Protein AF-A0A5J4UVI5-F1 (afdb_monomer_lite)

Radius of gyration: 41.48 Å; chains: 1; bounding box: 95×40×120 Å

Sequence (220 aa):
MLNQVTSDESESLNRKLQQMMQELSSLCKQLDKQKKKLEDEKSDQDKLLKRMIVKEDERLNYEKEQERMKKEWDDKENECEQLSLELLQIKFILQKTLGYDPVEPNLIILYIRSGLNVVDPVMTKDVYRIKLQFEDHKSENFNSIFLFNKTRTVRYQKNGELGIGQSIQGIIGNQMYKCGQIVSADVDFEAVPLTINFYVDDPEQPIYIRNVPKSIRFYI

Foldseek 3Di:
DVVVVVVVVVVVVVVVVVVVVVVVVVVVVVVVVVVVVVVVVVVVVVVVVVVVVVVVVVVVVVVVVVVVVVVVVVVVVVVVVVVVVVVVVVVVVCCVPVVCPDPPPQEAEDEDADDKDWDFDWDQAAKHKYKYAAADDPDPPDFWKWKDDPQWIWTQGQQRFTDIRPDPDTDDFWHHADHGWIKMWIWHNPDVFTKIWIDINRDTTPDIDTNDDSTIIIID

pLDDT: mean 84.24, std 13.68, range [52.0, 98.62]

Structure (mmCIF, N/CA/C/O backbone):
data_AF-A0A5J4UVI5-F1
#
_entry.id   AF-A0A5J4UVI5-F1
#
loop_
_atom_site.group_PDB
_atom_site.id
_atom_site.type_symbol
_atom_site.label_atom_id
_atom_site.label_alt_id
_atom_site.label_comp_id
_atom_site.label_asym_id
_atom_site.label_entity_id
_atom_site.label_seq_id
_atom_site.pdbx_PDB_ins_code
_atom_site.Cartn_x
_atom_site.Cartn_y
_atom_site.Cartn_z
_atom_site.occupancy
_atom_site.B_iso_or_equiv
_atom_site.auth_seq_id
_atom_site.auth_comp_id
_atom_site.auth_asym_id
_atom_site.auth_atom_id
_atom_site.pdbx_PDB_model_num
ATOM 1 N N . MET A 1 1 ? 65.205 -6.050 -78.573 1.00 56.81 1 MET A N 1
ATOM 2 C CA . MET A 1 1 ? 64.722 -6.868 -77.440 1.00 56.81 1 MET A CA 1
ATOM 3 C C . MET A 1 1 ? 64.799 -6.124 -76.106 1.00 56.81 1 MET A C 1
ATOM 5 O O . MET A 1 1 ? 63.793 -6.116 -75.419 1.00 56.81 1 MET A O 1
ATOM 9 N N . LEU A 1 2 ? 65.892 -5.418 -75.768 1.00 56.25 2 LEU A N 1
ATOM 10 C CA . LEU A 1 2 ? 65.981 -4.633 -74.516 1.00 56.25 2 LEU A CA 1
ATOM 11 C C . LEU A 1 2 ? 64.912 -3.525 -74.351 1.00 56.25 2 LEU A C 1
ATOM 13 O O . LEU A 1 2 ? 64.399 -3.362 -73.255 1.00 56.25 2 LEU A O 1
ATOM 17 N N . ASN A 1 3 ? 64.496 -2.840 -75.425 1.00 61.88 3 ASN A N 1
ATOM 18 C CA . ASN A 1 3 ? 63.438 -1.810 -75.350 1.00 61.88 3 ASN A CA 1
ATOM 19 C C . ASN A 1 3 ? 62.002 -2.362 -75.238 1.00 61.88 3 ASN A C 1
ATOM 21 O O . ASN A 1 3 ? 61.089 -1.591 -74.970 1.00 61.88 3 ASN A O 1
ATOM 25 N N . GLN A 1 4 ? 61.775 -3.658 -75.486 1.00 63.22 4 GLN A N 1
ATOM 26 C CA . GLN A 1 4 ? 60.443 -4.268 -75.333 1.00 63.22 4 GLN A CA 1
ATOM 27 C C . GLN A 1 4 ? 60.205 -4.726 -73.892 1.00 63.22 4 GLN A C 1
ATOM 29 O O . GLN A 1 4 ? 59.124 -4.510 -73.358 1.00 63.22 4 GLN A O 1
ATOM 34 N N . VAL A 1 5 ? 61.241 -5.257 -73.231 1.00 69.69 5 VAL A N 1
ATOM 35 C CA . VAL A 1 5 ? 61.159 -5.718 -71.834 1.00 69.69 5 VAL A CA 1
ATOM 36 C C . VAL A 1 5 ? 60.815 -4.568 -70.877 1.00 69.69 5 VAL A C 1
ATOM 38 O O . VAL A 1 5 ? 60.008 -4.742 -69.970 1.00 69.69 5 VAL A O 1
ATOM 41 N N . THR A 1 6 ? 61.339 -3.362 -71.120 1.00 78.50 6 THR A N 1
ATOM 42 C CA . THR A 1 6 ? 61.043 -2.179 -70.292 1.00 78.50 6 THR A CA 1
ATOM 43 C C . THR A 1 6 ? 59.617 -1.643 -70.472 1.00 78.50 6 THR A C 1
ATOM 45 O O . THR A 1 6 ? 59.089 -0.995 -69.567 1.00 78.50 6 THR A O 1
ATOM 48 N N . SER A 1 7 ? 58.972 -1.916 -71.612 1.00 84.44 7 SER A N 1
ATOM 49 C CA . SER A 1 7 ? 57.587 -1.509 -71.886 1.00 84.44 7 SER A CA 1
ATOM 50 C C . SER A 1 7 ? 56.587 -2.376 -71.118 1.00 84.44 7 SER A C 1
ATOM 52 O O . SER A 1 7 ? 55.681 -1.851 -70.471 1.00 84.44 7 SER A O 1
ATOM 54 N N . ASP A 1 8 ? 56.792 -3.696 -71.119 1.00 90.38 8 ASP A N 1
ATOM 55 C CA . ASP A 1 8 ? 55.901 -4.653 -70.451 1.00 90.38 8 ASP A CA 1
ATOM 56 C C . ASP A 1 8 ? 55.927 -4.492 -68.919 1.00 90.38 8 ASP A C 1
ATOM 58 O O . ASP A 1 8 ? 54.893 -4.572 -68.246 1.00 90.38 8 ASP A O 1
ATOM 62 N N . GLU A 1 9 ? 57.101 -4.196 -68.350 1.00 93.50 9 GLU A N 1
ATOM 63 C CA . GLU A 1 9 ? 57.251 -3.891 -66.922 1.00 93.50 9 GLU A CA 1
ATOM 64 C C . GLU A 1 9 ? 56.527 -2.595 -66.529 1.00 93.50 9 GLU A C 1
ATOM 66 O O . GLU A 1 9 ? 55.868 -2.545 -65.485 1.00 93.50 9 GLU A O 1
ATOM 71 N N . SER A 1 10 ? 56.592 -1.566 -67.381 1.00 93.62 10 SER A N 1
ATOM 72 C CA . SER A 1 10 ? 55.897 -0.293 -67.167 1.00 93.62 10 SER A CA 1
ATOM 73 C C . SER A 1 10 ? 54.373 -0.461 -67.193 1.00 93.62 10 SER A C 1
ATOM 75 O O . SER A 1 10 ? 53.678 0.039 -66.303 1.00 93.62 10 SER A O 1
ATOM 77 N N . GLU A 1 11 ? 53.839 -1.230 -68.147 1.00 94.94 11 GLU A N 1
ATOM 78 C CA . GLU A 1 11 ? 52.404 -1.529 -68.212 1.00 94.94 11 GLU A CA 1
ATOM 79 C C . GLU A 1 11 ? 51.919 -2.342 -67.007 1.00 94.94 11 GLU A C 1
ATOM 81 O O . GLU A 1 11 ? 50.865 -2.045 -66.437 1.00 94.94 11 GLU A O 1
ATOM 86 N N . SER A 1 12 ? 52.692 -3.346 -66.586 1.00 95.31 12 SER A N 1
ATOM 87 C CA . SER A 1 12 ? 52.391 -4.160 -65.403 1.00 95.31 12 SER A CA 1
ATOM 88 C C . SER A 1 12 ? 52.344 -3.312 -64.128 1.00 95.31 12 SER A C 1
ATOM 90 O O . SER A 1 12 ? 51.409 -3.433 -63.328 1.00 95.31 12 SER A O 1
ATOM 92 N N . LEU A 1 13 ? 53.303 -2.395 -63.957 1.00 96.12 13 LEU A N 1
ATOM 93 C CA . LEU A 1 13 ? 53.333 -1.471 -62.825 1.00 96.12 13 LEU A CA 1
ATOM 94 C C . LEU A 1 13 ? 52.134 -0.513 -62.840 1.00 96.12 13 LEU A C 1
ATOM 96 O O . LEU A 1 13 ? 51.521 -0.287 -61.796 1.00 96.12 13 LEU A O 1
ATOM 100 N N . ASN A 1 14 ? 51.751 0.001 -64.011 1.00 95.62 14 ASN A N 1
ATOM 101 C CA . ASN A 1 14 ? 50.600 0.893 -64.145 1.00 95.62 14 ASN A CA 1
ATOM 102 C C . ASN A 1 14 ? 49.276 0.180 -63.810 1.00 95.62 14 ASN A C 1
ATOM 104 O O . ASN A 1 14 ? 48.440 0.730 -63.094 1.00 95.62 14 ASN A O 1
ATOM 108 N N . ARG A 1 15 ? 49.105 -1.083 -64.232 1.00 97.06 15 ARG A N 1
ATOM 109 C CA . ARG A 1 15 ? 47.939 -1.901 -63.845 1.00 97.06 15 ARG A CA 1
ATOM 110 C C . ARG A 1 15 ? 47.872 -2.120 -62.333 1.00 97.06 15 ARG A C 1
ATOM 112 O O . ARG A 1 15 ? 46.804 -1.958 -61.748 1.00 97.06 15 ARG A O 1
ATOM 119 N N . LYS A 1 16 ? 49.006 -2.422 -61.687 1.00 97.75 16 LYS A N 1
ATOM 120 C CA . LYS A 1 16 ? 49.082 -2.539 -60.218 1.00 97.75 16 LYS A CA 1
ATOM 121 C C . LYS A 1 16 ? 48.725 -1.227 -59.525 1.00 97.75 16 LYS A C 1
ATOM 123 O O . LYS A 1 16 ? 47.976 -1.244 -58.555 1.00 97.75 16 LYS A O 1
ATOM 128 N N . LEU A 1 17 ? 49.221 -0.095 -60.024 1.00 96.88 17 LEU A N 1
ATOM 129 C CA . LEU A 1 17 ? 48.893 1.221 -59.479 1.00 96.88 17 LEU A CA 1
ATOM 130 C C . LEU A 1 17 ? 47.391 1.513 -59.581 1.00 96.88 17 LEU A C 1
ATOM 132 O O . LEU A 1 17 ? 46.782 1.919 -58.594 1.00 96.88 17 LEU A O 1
ATOM 136 N N . GLN A 1 18 ? 46.776 1.252 -60.737 1.00 97.50 18 GLN A N 1
ATOM 137 C CA . GLN A 1 18 ? 45.333 1.420 -60.927 1.00 97.50 18 GLN A CA 1
ATOM 138 C C . GLN A 1 18 ? 44.518 0.520 -59.994 1.00 97.50 18 GLN A C 1
ATOM 140 O O . GLN A 1 18 ? 43.547 0.987 -59.397 1.00 97.50 18 GLN A O 1
ATOM 145 N N . GLN A 1 19 ? 44.930 -0.738 -59.819 1.00 98.06 19 GLN A N 1
ATOM 146 C CA . GLN A 1 19 ? 44.297 -1.655 -58.873 1.00 98.06 19 GLN A CA 1
ATOM 147 C C . GLN A 1 19 ? 44.392 -1.121 -57.437 1.00 98.06 19 GLN A C 1
ATOM 149 O O . GLN A 1 19 ? 43.373 -1.011 -56.759 1.00 98.06 19 GLN A O 1
ATOM 154 N N . MET A 1 20 ? 45.583 -0.700 -56.998 1.00 98.19 20 MET A N 1
ATOM 155 C CA . MET A 1 20 ? 45.770 -0.116 -55.666 1.00 98.19 20 MET A CA 1
ATOM 156 C C . MET A 1 20 ? 44.922 1.148 -55.467 1.00 98.19 20 MET A C 1
ATOM 158 O O . MET A 1 20 ? 44.336 1.333 -54.405 1.00 98.19 20 MET A O 1
ATOM 162 N N . MET A 1 21 ? 44.796 2.010 -56.482 1.00 98.12 21 MET A N 1
ATOM 163 C CA . MET A 1 21 ? 43.937 3.199 -56.407 1.00 98.12 21 MET A CA 1
ATOM 164 C C . MET A 1 21 ? 42.449 2.841 -56.267 1.00 98.12 21 MET A C 1
ATOM 166 O O . MET A 1 21 ? 41.725 3.503 -55.519 1.00 98.12 21 MET A O 1
ATOM 170 N N . GLN A 1 22 ? 41.981 1.793 -56.952 1.00 97.81 22 GLN A N 1
ATOM 171 C CA . GLN A 1 22 ? 40.608 1.296 -56.812 1.00 97.81 22 GLN A CA 1
ATOM 172 C C . GLN A 1 22 ? 40.363 0.688 -55.426 1.00 97.81 22 GLN A C 1
ATOM 174 O O . GLN A 1 22 ? 39.339 0.978 -54.803 1.00 97.81 22 GLN A O 1
ATOM 179 N N . GLU A 1 23 ? 41.313 -0.100 -54.921 1.00 98.31 23 GLU A N 1
ATOM 180 C CA . GLU A 1 23 ? 41.268 -0.674 -53.574 1.00 98.31 23 GLU A CA 1
ATOM 181 C C . GLU A 1 23 ? 41.235 0.424 -52.504 1.00 98.31 23 GLU A C 1
ATOM 183 O O . GLU A 1 23 ? 40.352 0.409 -51.645 1.00 98.31 23 GLU A O 1
ATOM 188 N N . LEU A 1 24 ? 42.102 1.439 -52.602 1.00 97.81 24 LEU A N 1
ATOM 189 C CA . LEU A 1 24 ? 42.096 2.598 -51.704 1.00 97.81 24 LEU A CA 1
ATOM 190 C C . LEU A 1 24 ? 40.766 3.360 -51.754 1.00 97.81 24 LEU A C 1
ATOM 192 O O . LEU A 1 24 ? 40.214 3.693 -50.708 1.00 97.81 24 LEU A O 1
ATOM 196 N N . SER A 1 25 ? 40.202 3.589 -52.944 1.00 98.06 25 SER A N 1
ATOM 197 C CA . SER A 1 25 ? 38.894 4.248 -53.082 1.00 98.06 25 SER A CA 1
ATOM 198 C C . SER A 1 25 ? 37.768 3.446 -52.420 1.00 98.06 25 SER A C 1
ATOM 200 O O . SER A 1 25 ? 36.900 4.017 -51.754 1.00 98.06 25 SER A O 1
ATOM 202 N N . SER A 1 26 ? 37.786 2.120 -52.572 1.00 98.25 26 SER A N 1
ATOM 203 C CA . SER A 1 26 ? 36.844 1.216 -51.907 1.00 98.25 26 SER A CA 1
ATOM 204 C C . SER A 1 26 ? 36.993 1.275 -50.384 1.00 98.25 26 SER A C 1
ATOM 206 O O . SER A 1 26 ? 35.996 1.438 -49.677 1.00 98.25 26 SER A O 1
ATOM 208 N N . L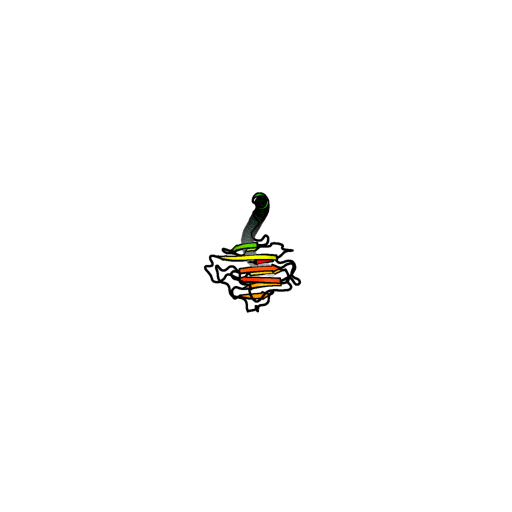EU A 1 27 ? 38.228 1.227 -49.877 1.00 98.31 27 LEU A N 1
ATOM 209 C CA . LEU A 1 27 ? 38.525 1.312 -48.447 1.00 98.31 27 LEU A CA 1
ATOM 210 C C . LEU A 1 27 ? 38.079 2.648 -47.843 1.00 98.31 27 LEU A C 1
ATOM 212 O O . LEU A 1 27 ? 37.445 2.643 -46.791 1.00 98.31 27 LEU A O 1
ATOM 216 N N . CYS A 1 28 ? 38.313 3.779 -48.516 1.00 97.88 28 CYS A N 1
ATOM 217 C CA . CYS A 1 28 ? 37.824 5.084 -48.058 1.00 97.88 28 CYS A CA 1
ATOM 218 C C . CYS A 1 28 ? 36.294 5.099 -47.914 1.00 97.88 28 CYS A C 1
ATOM 220 O O . CYS A 1 28 ? 35.780 5.510 -46.878 1.00 97.88 28 CYS A O 1
ATOM 222 N N . LYS A 1 29 ? 35.557 4.559 -48.896 1.00 98.12 29 LYS A N 1
ATOM 223 C CA . LYS A 1 29 ? 34.086 4.459 -48.820 1.00 98.12 29 LYS A CA 1
ATOM 224 C C . LYS A 1 29 ? 33.617 3.570 -47.668 1.00 98.12 29 LYS A C 1
ATOM 226 O O . LYS A 1 29 ? 32.601 3.861 -47.035 1.00 98.12 29 LYS A O 1
ATOM 231 N N . GLN A 1 30 ? 34.326 2.472 -47.403 1.00 98.44 30 GLN A N 1
ATOM 232 C CA . GLN A 1 30 ? 34.026 1.602 -46.266 1.00 98.44 30 GLN A CA 1
ATOM 233 C C . GLN A 1 30 ? 34.277 2.319 -44.936 1.00 98.44 30 GLN A C 1
ATOM 235 O O . GLN A 1 30 ? 33.429 2.238 -44.045 1.00 98.44 30 GLN A O 1
ATOM 240 N N . LEU A 1 31 ? 35.385 3.055 -44.823 1.00 98.44 31 LEU A N 1
ATOM 241 C CA . LEU A 1 31 ? 35.731 3.827 -43.632 1.00 98.44 31 LEU A CA 1
ATOM 242 C C . LEU A 1 31 ? 34.700 4.927 -43.352 1.00 98.44 31 LEU A C 1
ATOM 244 O O . LEU A 1 31 ? 34.232 5.040 -42.222 1.00 98.44 31 LEU A O 1
ATOM 248 N N . ASP A 1 32 ? 34.268 5.671 -44.373 1.00 98.25 32 ASP A N 1
ATOM 249 C CA . ASP A 1 32 ? 33.226 6.696 -44.231 1.00 98.25 32 ASP A CA 1
ATOM 250 C C . ASP A 1 32 ? 31.896 6.093 -43.763 1.00 98.25 32 ASP A C 1
ATOM 252 O O . ASP A 1 32 ? 31.225 6.635 -42.881 1.00 98.25 32 ASP A O 1
ATOM 256 N N . LYS A 1 33 ? 31.529 4.921 -44.300 1.00 98.50 33 LYS A N 1
ATOM 257 C CA . LYS A 1 33 ? 30.331 4.190 -43.869 1.00 98.50 33 LYS A CA 1
ATOM 258 C C . LYS A 1 33 ? 30.434 3.740 -42.410 1.00 98.50 33 LYS A C 1
ATOM 260 O O . LYS A 1 33 ? 29.449 3.839 -41.679 1.00 98.50 33 LYS A O 1
ATOM 265 N N . GLN A 1 34 ? 31.599 3.249 -41.983 1.00 98.31 34 GLN A N 1
ATOM 266 C CA . GLN A 1 34 ? 31.834 2.853 -40.591 1.00 98.31 34 GLN A CA 1
ATOM 267 C C . GLN A 1 34 ? 31.808 4.056 -39.648 1.00 98.31 34 GLN A C 1
ATOM 269 O O . GLN A 1 34 ? 31.167 3.987 -38.603 1.00 98.31 34 GLN A O 1
ATOM 274 N N . LYS A 1 35 ? 32.434 5.172 -40.034 1.00 98.25 35 LYS A N 1
ATOM 275 C CA . LYS A 1 35 ? 32.443 6.408 -39.249 1.00 98.25 35 LYS A CA 1
ATOM 276 C C . LYS A 1 35 ? 31.030 6.943 -39.039 1.00 98.25 35 LYS A C 1
ATOM 278 O O . LYS A 1 35 ? 30.653 7.199 -37.902 1.00 98.25 35 LYS A O 1
ATOM 283 N N . LYS A 1 36 ? 30.229 7.018 -40.106 1.00 98.44 36 LYS A N 1
ATOM 284 C CA . LYS A 1 36 ? 28.826 7.439 -40.010 1.00 98.44 36 LYS A CA 1
ATOM 285 C C . LYS A 1 36 ? 28.019 6.525 -39.085 1.00 98.44 36 LYS A C 1
ATOM 287 O O . LYS A 1 36 ? 27.294 7.011 -38.228 1.00 98.44 36 LYS A O 1
ATOM 292 N N . LYS A 1 37 ? 28.189 5.204 -39.217 1.00 98.50 37 LYS A N 1
ATOM 293 C CA . LYS A 1 37 ? 27.521 4.232 -38.340 1.00 98.50 37 LYS A CA 1
ATOM 294 C C . LYS A 1 37 ? 27.883 4.454 -36.865 1.00 98.50 37 LYS A C 1
ATOM 296 O O . LYS A 1 37 ? 26.998 4.426 -36.020 1.00 98.50 37 LYS A O 1
ATOM 301 N N . LEU A 1 38 ? 29.159 4.703 -36.566 1.00 98.56 38 LEU A N 1
ATOM 302 C CA . LEU A 1 38 ? 29.624 4.972 -35.204 1.00 98.56 38 LEU A CA 1
ATOM 303 C C . LEU A 1 38 ? 29.075 6.300 -34.653 1.00 98.56 38 LEU A C 1
ATOM 305 O O . LEU A 1 38 ? 28.743 6.389 -33.473 1.00 98.56 38 LEU A O 1
ATOM 309 N N . GLU A 1 39 ? 28.966 7.330 -35.495 1.00 98.50 39 GLU A N 1
ATOM 310 C CA . GLU A 1 39 ? 28.363 8.618 -35.129 1.00 98.50 39 GLU A CA 1
ATOM 311 C C . GLU A 1 39 ? 26.865 8.480 -34.811 1.00 98.50 39 GLU A C 1
ATOM 313 O O . GLU A 1 39 ? 26.407 9.020 -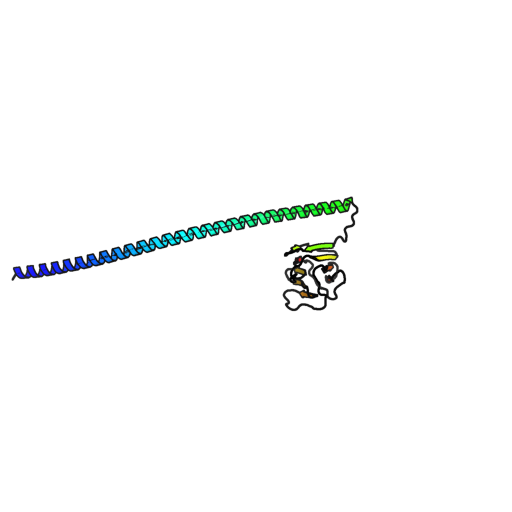33.801 1.00 98.50 39 GLU A O 1
ATOM 318 N N . ASP A 1 40 ? 26.124 7.711 -35.613 1.00 98.25 40 ASP A N 1
ATOM 319 C CA . ASP A 1 40 ? 24.706 7.417 -35.380 1.00 98.25 40 ASP A CA 1
ATOM 320 C C . ASP A 1 40 ? 24.513 6.615 -34.074 1.00 98.25 40 ASP A C 1
ATOM 322 O O . ASP A 1 40 ? 23.698 6.990 -33.228 1.00 98.25 40 ASP A O 1
ATOM 326 N N . GLU A 1 41 ? 25.323 5.571 -33.845 1.00 98.56 41 GLU A N 1
ATOM 327 C CA . GLU A 1 41 ? 25.302 4.776 -32.605 1.00 98.56 41 GLU A CA 1
ATOM 328 C C . GLU A 1 41 ? 25.608 5.632 -31.368 1.00 98.56 41 GLU A C 1
ATOM 330 O O . GLU A 1 41 ? 24.918 5.525 -30.352 1.00 98.56 41 GLU A O 1
ATOM 335 N N . LYS A 1 42 ? 26.596 6.531 -31.455 1.00 98.38 42 LYS A N 1
ATOM 336 C CA . LYS A 1 42 ? 26.918 7.472 -30.375 1.00 98.38 42 LYS A CA 1
ATOM 337 C C . LYS A 1 42 ? 25.762 8.440 -30.106 1.00 98.38 42 LYS A C 1
ATOM 339 O O . LYS A 1 42 ? 25.433 8.693 -28.950 1.00 98.38 42 LYS A O 1
ATOM 344 N N . SER A 1 43 ? 25.113 8.947 -31.156 1.00 98.31 43 SER A N 1
ATOM 345 C CA . SER A 1 43 ? 23.936 9.815 -31.026 1.00 98.31 43 SER A CA 1
ATOM 346 C C . SER A 1 43 ? 22.790 9.116 -30.294 1.00 98.31 43 SER A C 1
ATOM 348 O O . SER A 1 43 ? 22.137 9.711 -29.432 1.00 98.31 43 SER A O 1
ATOM 350 N N . ASP A 1 44 ? 22.547 7.845 -30.605 1.00 98.38 44 ASP A N 1
ATOM 351 C CA . ASP A 1 44 ? 21.484 7.070 -29.973 1.00 98.38 44 ASP A CA 1
ATOM 352 C C . ASP A 1 44 ? 21.823 6.682 -28.528 1.00 98.38 44 ASP A C 1
ATOM 354 O O . ASP A 1 44 ? 20.940 6.737 -27.666 1.00 98.38 44 ASP A O 1
ATOM 358 N N . GLN A 1 45 ? 23.094 6.399 -28.226 1.00 98.25 45 GLN A N 1
ATOM 359 C CA . GLN A 1 45 ? 23.571 6.230 -26.849 1.00 98.25 45 GLN A CA 1
ATOM 360 C C . GLN A 1 45 ? 23.376 7.503 -26.015 1.00 98.25 45 GLN A C 1
ATOM 362 O O . GLN A 1 45 ? 22.842 7.425 -24.908 1.00 98.25 45 GLN A O 1
ATOM 367 N N . ASP A 1 46 ? 23.706 8.680 -26.553 1.00 98.44 46 ASP A N 1
ATOM 368 C CA . ASP A 1 46 ? 23.504 9.959 -25.860 1.00 98.44 46 ASP A CA 1
ATOM 369 C C . ASP A 1 46 ? 22.014 10.237 -25.593 1.00 98.44 46 ASP A C 1
ATOM 371 O O . ASP A 1 46 ? 21.637 10.708 -24.514 1.00 98.44 46 ASP A O 1
ATOM 375 N N . LYS A 1 47 ? 21.131 9.921 -26.552 1.00 98.44 47 LYS A N 1
ATOM 376 C CA . LYS A 1 47 ? 19.673 10.020 -26.356 1.00 98.44 47 LYS A CA 1
ATOM 377 C C . LYS A 1 47 ? 19.187 9.062 -25.270 1.00 98.44 47 LYS A C 1
ATOM 379 O O . LYS A 1 47 ? 18.334 9.447 -24.468 1.00 98.44 47 LYS A O 1
ATOM 384 N N . LEU A 1 48 ? 19.696 7.829 -25.244 1.00 98.56 48 LEU A N 1
ATOM 385 C CA . LEU A 1 48 ? 19.332 6.836 -24.236 1.00 98.56 48 LEU A CA 1
ATOM 386 C C . LEU A 1 48 ? 19.777 7.280 -22.839 1.00 98.56 48 LEU A C 1
ATOM 388 O O . LEU A 1 48 ? 18.967 7.257 -21.912 1.00 98.56 48 LEU A O 1
ATOM 392 N N . LEU A 1 49 ? 21.014 7.762 -22.709 1.00 98.56 49 LEU A N 1
ATOM 393 C CA . LEU A 1 49 ? 21.558 8.262 -21.450 1.00 98.56 49 LEU A CA 1
ATOM 394 C C . LEU A 1 49 ? 20.728 9.431 -20.901 1.00 98.56 49 LEU A C 1
ATOM 396 O O . LEU A 1 49 ? 20.357 9.422 -19.730 1.00 98.56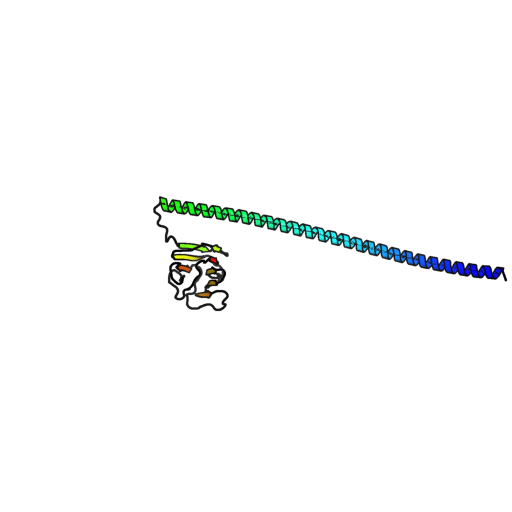 49 LEU A O 1
ATOM 400 N N . LYS A 1 50 ? 20.340 10.391 -21.752 1.00 98.62 50 LYS A N 1
ATOM 401 C CA . LYS A 1 50 ? 19.456 11.502 -21.351 1.00 98.62 50 LYS A CA 1
ATOM 402 C C . LYS A 1 50 ? 18.113 11.016 -20.806 1.00 98.62 50 LYS A C 1
ATOM 404 O O . LYS A 1 50 ? 17.642 11.541 -19.803 1.00 98.62 50 LYS A O 1
ATOM 409 N N . ARG A 1 51 ? 17.505 9.997 -21.426 1.00 98.25 51 ARG A N 1
ATOM 410 C CA . ARG A 1 51 ? 16.246 9.407 -20.933 1.00 98.25 51 ARG A CA 1
ATOM 411 C C . ARG A 1 51 ? 16.423 8.712 -19.585 1.00 98.25 51 ARG A C 1
ATOM 413 O O . ARG A 1 51 ? 15.519 8.782 -18.761 1.00 98.25 51 ARG A O 1
ATOM 420 N N . MET A 1 52 ? 17.553 8.041 -19.364 1.00 98.25 52 MET A N 1
ATOM 421 C CA . MET A 1 52 ? 17.849 7.398 -18.080 1.00 98.25 52 MET A CA 1
ATOM 422 C C . MET A 1 52 ? 18.020 8.424 -16.958 1.00 98.25 52 MET A C 1
ATOM 424 O O . MET A 1 52 ? 17.458 8.229 -15.889 1.00 98.25 52 MET A O 1
ATOM 428 N N . ILE A 1 53 ? 18.718 9.534 -17.221 1.00 98.50 53 ILE A N 1
ATOM 429 C CA . ILE A 1 53 ? 18.909 10.619 -16.246 1.00 98.50 53 ILE A CA 1
ATOM 430 C C . ILE A 1 53 ? 17.566 11.228 -15.823 1.00 98.50 53 ILE A C 1
ATOM 432 O O . ILE A 1 53 ? 17.330 11.391 -14.633 1.00 98.50 53 ILE A O 1
ATOM 436 N N . VAL A 1 54 ? 16.665 11.509 -16.773 1.00 98.38 54 VAL A N 1
ATOM 437 C CA . VAL A 1 54 ? 15.330 12.059 -16.460 1.00 98.38 54 VAL A CA 1
ATOM 438 C C . VAL A 1 54 ? 14.519 11.095 -15.591 1.00 98.38 54 VAL A C 1
ATOM 440 O O . VAL A 1 54 ? 13.959 11.509 -14.583 1.00 98.38 54 VAL A O 1
ATOM 443 N N . LYS A 1 55 ? 14.501 9.800 -15.933 1.00 98.12 55 LYS A N 1
ATOM 444 C CA . LYS A 1 55 ? 13.792 8.790 -15.130 1.00 98.12 55 LYS A CA 1
ATOM 445 C C . LYS A 1 55 ? 14.352 8.657 -13.715 1.00 98.12 55 LYS A C 1
ATOM 447 O O . LYS A 1 55 ? 13.601 8.399 -12.781 1.00 98.12 55 LYS A O 1
ATOM 452 N N . GLU A 1 56 ? 15.665 8.791 -13.566 1.00 98.44 56 GLU A N 1
ATOM 453 C CA . GLU A 1 56 ? 16.318 8.716 -12.263 1.00 98.44 56 GLU A CA 1
ATOM 454 C C . GLU A 1 56 ? 16.000 9.941 -11.393 1.00 98.44 56 GLU A C 1
ATOM 456 O O . GLU A 1 56 ? 15.757 9.793 -10.198 1.00 98.44 56 GLU A O 1
ATOM 461 N N . ASP A 1 57 ? 15.920 11.130 -11.992 1.00 98.31 57 ASP A N 1
ATOM 462 C CA . ASP A 1 57 ? 15.499 12.354 -11.300 1.00 98.31 57 ASP A CA 1
ATOM 463 C C . ASP A 1 57 ? 14.028 12.275 -10.849 1.00 98.31 57 ASP A C 1
ATOM 465 O O . ASP A 1 57 ? 13.704 12.582 -9.701 1.00 98.31 57 ASP A O 1
ATOM 469 N N . GLU A 1 58 ? 13.141 11.754 -11.705 1.00 98.12 58 GLU A N 1
ATOM 470 C CA . GLU A 1 58 ? 11.741 11.473 -11.353 1.00 98.12 58 GLU A CA 1
ATOM 471 C C . GLU A 1 58 ? 11.631 10.478 -10.187 1.00 98.12 58 GLU A C 1
ATOM 473 O O . GLU A 1 58 ? 10.854 10.700 -9.253 1.00 98.12 58 GLU A O 1
ATOM 478 N N . ARG A 1 59 ? 12.431 9.402 -10.210 1.00 97.75 59 ARG A N 1
ATOM 479 C CA . ARG A 1 59 ? 12.489 8.403 -9.133 1.00 97.75 59 ARG A CA 1
ATOM 480 C C . ARG A 1 59 ? 12.935 9.032 -7.815 1.00 97.75 59 ARG A C 1
ATOM 482 O O . ARG A 1 59 ? 12.278 8.831 -6.796 1.00 97.75 59 ARG A O 1
ATOM 489 N N . LEU A 1 60 ? 14.003 9.827 -7.841 1.00 98.06 60 LEU A N 1
ATOM 490 C CA . LEU A 1 60 ? 14.522 10.509 -6.657 1.00 98.06 60 LEU A CA 1
ATOM 491 C C . LEU A 1 60 ? 13.521 11.530 -6.095 1.00 98.06 60 LEU A C 1
ATOM 493 O O . LEU A 1 60 ? 13.393 11.674 -4.880 1.00 98.06 60 LEU A O 1
ATOM 497 N N . ASN A 1 61 ? 12.794 12.238 -6.962 1.00 98.31 61 ASN A N 1
ATOM 498 C CA . ASN A 1 61 ? 11.748 13.164 -6.538 1.00 98.31 61 ASN A CA 1
ATOM 499 C C . ASN A 1 61 ? 10.581 12.432 -5.856 1.00 98.31 61 ASN A C 1
ATOM 501 O O . ASN A 1 61 ? 10.093 12.878 -4.819 1.00 98.31 61 ASN A O 1
ATOM 505 N N . TYR A 1 62 ? 10.173 11.281 -6.395 1.00 96.69 62 TYR A N 1
ATOM 506 C CA . TYR A 1 62 ? 9.159 10.435 -5.771 1.00 96.69 62 TYR A CA 1
ATOM 507 C C . TYR A 1 62 ? 9.602 9.916 -4.394 1.00 96.69 62 TYR A C 1
ATOM 509 O O . TYR A 1 62 ? 8.827 9.978 -3.443 1.00 96.69 62 TYR A O 1
ATOM 517 N N . GLU A 1 63 ? 10.848 9.455 -4.256 1.00 97.19 63 GLU A N 1
ATOM 518 C CA . GLU A 1 63 ? 11.393 8.994 -2.969 1.00 97.19 63 GLU A CA 1
ATOM 519 C C . GLU A 1 63 ? 11.378 10.108 -1.907 1.00 97.19 63 GLU A C 1
ATOM 521 O O . GLU A 1 63 ? 10.901 9.885 -0.794 1.00 97.19 63 GLU A O 1
ATOM 526 N N . LYS A 1 64 ? 11.785 11.334 -2.263 1.00 98.31 64 LYS A N 1
A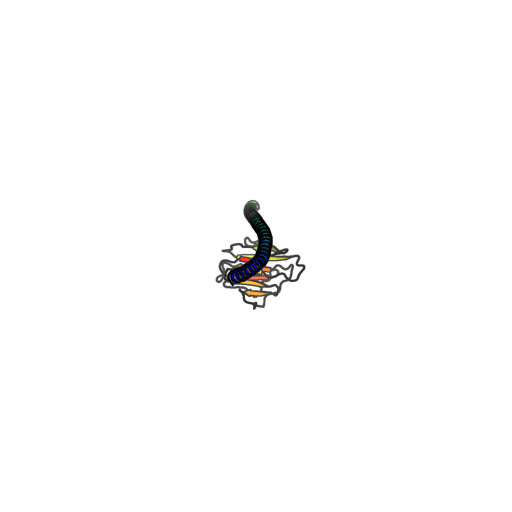TOM 527 C CA . LYS A 1 64 ? 11.721 12.497 -1.355 1.00 98.31 64 LYS A CA 1
ATOM 528 C C . LYS A 1 64 ? 10.297 12.833 -0.909 1.00 98.31 64 LYS A C 1
ATOM 530 O O . LYS A 1 64 ? 10.084 13.213 0.240 1.00 98.31 64 LYS A O 1
ATOM 535 N N . GLU A 1 65 ? 9.324 12.714 -1.809 1.00 98.12 65 GLU A N 1
ATOM 536 C CA . GLU A 1 65 ? 7.914 12.953 -1.490 1.00 98.12 65 GLU A CA 1
ATOM 537 C C . GLU A 1 65 ? 7.379 11.914 -0.493 1.00 98.12 65 GLU A C 1
ATOM 539 O O . GLU A 1 65 ? 6.697 12.270 0.468 1.00 98.12 65 GLU A O 1
ATOM 544 N N . GLN A 1 66 ? 7.744 10.640 -0.667 1.00 94.81 66 GLN A N 1
ATOM 545 C CA . GLN A 1 66 ? 7.390 9.570 0.273 1.00 94.81 66 GLN A CA 1
ATOM 546 C C . GLN A 1 66 ? 7.998 9.804 1.660 1.00 94.81 66 GLN A C 1
ATOM 548 O O . GLN A 1 66 ? 7.308 9.648 2.666 1.00 94.81 66 GLN A O 1
ATOM 553 N N . GLU A 1 67 ? 9.263 10.224 1.730 1.00 97.88 67 GLU A N 1
ATOM 554 C CA . GLU A 1 67 ? 9.909 10.573 3.000 1.00 97.88 67 GLU A CA 1
ATOM 555 C C . GLU A 1 67 ? 9.218 11.752 3.696 1.00 97.88 67 GLU A C 1
ATOM 557 O O . GLU A 1 67 ? 9.023 11.717 4.913 1.00 97.88 67 GLU A O 1
ATOM 562 N N . ARG A 1 68 ? 8.790 12.771 2.936 1.00 98.06 68 ARG A N 1
ATOM 563 C CA . ARG A 1 68 ? 8.036 13.909 3.479 1.00 98.06 68 ARG A CA 1
ATOM 564 C C . ARG A 1 68 ? 6.695 13.472 4.063 1.00 98.06 68 ARG A C 1
ATOM 566 O O . ARG A 1 68 ? 6.400 13.836 5.197 1.00 98.06 68 ARG A O 1
ATOM 573 N N . MET A 1 69 ? 5.915 12.688 3.316 1.00 94.12 69 MET A N 1
ATOM 574 C CA . MET A 1 69 ? 4.616 12.185 3.782 1.00 94.12 69 MET A CA 1
ATOM 575 C C . MET A 1 69 ? 4.759 11.289 5.011 1.00 94.12 69 MET A C 1
ATOM 577 O O . MET A 1 69 ? 3.964 11.390 5.940 1.00 94.12 69 MET A O 1
ATOM 581 N N . LYS A 1 70 ? 5.788 10.436 5.044 1.00 94.06 70 LYS A N 1
ATOM 582 C CA . LYS A 1 70 ? 6.067 9.594 6.207 1.00 94.06 70 LYS A CA 1
ATOM 583 C C . LYS A 1 70 ? 6.351 10.438 7.449 1.00 94.06 70 LYS A C 1
ATOM 585 O O . LYS A 1 70 ? 5.763 10.188 8.490 1.00 94.06 70 LYS A O 1
ATOM 590 N N . LYS A 1 71 ? 7.200 11.460 7.321 1.00 97.69 71 LYS A N 1
ATOM 591 C CA . LYS A 1 71 ? 7.504 12.368 8.430 1.00 97.69 71 LYS A CA 1
ATOM 592 C C . LYS A 1 71 ? 6.258 13.113 8.921 1.00 97.69 71 LYS A C 1
ATOM 594 O O . LYS A 1 71 ? 6.051 13.210 10.120 1.00 97.69 71 LYS A O 1
ATOM 599 N N . GLU A 1 72 ? 5.430 13.618 8.006 1.00 97.62 72 GLU A N 1
ATOM 600 C CA . GLU A 1 72 ? 4.168 14.281 8.361 1.00 97.62 72 GLU A CA 1
ATOM 601 C C . GLU A 1 72 ? 3.220 13.337 9.114 1.00 97.62 72 GLU A C 1
ATOM 603 O O . GLU A 1 72 ? 2.573 13.746 10.076 1.00 97.62 72 GLU A O 1
ATOM 608 N N . TRP A 1 73 ? 3.164 12.067 8.708 1.00 91.88 73 TRP A N 1
ATOM 609 C CA . TRP A 1 73 ? 2.382 11.048 9.397 1.00 91.88 73 TRP A CA 1
ATOM 610 C C . TRP A 1 73 ? 2.923 10.754 10.802 1.00 91.88 73 TRP A C 1
ATOM 612 O O . TRP A 1 73 ? 2.141 10.773 11.748 1.00 91.88 73 TRP A O 1
ATOM 622 N N . ASP A 1 74 ? 4.241 10.580 10.953 1.00 90.00 74 ASP A N 1
ATOM 623 C CA . ASP A 1 74 ? 4.889 10.382 12.259 1.00 90.00 74 ASP A CA 1
ATOM 624 C C . ASP A 1 74 ? 4.618 11.586 13.195 1.00 90.00 74 ASP A C 1
ATOM 626 O O . ASP A 1 74 ? 4.299 11.423 14.373 1.00 90.00 74 ASP A O 1
ATOM 630 N N . ASP A 1 75 ? 4.687 12.817 12.673 1.00 95.75 75 ASP A N 1
ATOM 631 C CA . ASP A 1 75 ? 4.380 14.039 13.429 1.00 95.75 75 ASP A CA 1
ATOM 632 C C . ASP A 1 75 ? 2.903 14.068 13.884 1.00 95.75 75 ASP A C 1
ATOM 634 O O . ASP A 1 75 ? 2.605 14.455 15.017 1.00 95.75 75 ASP A O 1
ATOM 638 N N . LYS A 1 76 ? 1.971 13.619 13.031 1.00 92.69 76 LYS A N 1
ATOM 639 C CA . LYS A 1 76 ? 0.537 13.524 13.354 1.00 92.69 76 LYS A CA 1
ATOM 640 C C . LYS A 1 76 ? 0.222 12.420 14.358 1.00 92.69 76 LYS A C 1
ATOM 642 O O . LYS A 1 76 ? -0.632 12.621 15.219 1.00 92.69 76 LYS A O 1
ATOM 647 N N . GLU A 1 77 ? 0.900 11.281 14.271 1.00 86.31 77 GLU A N 1
ATOM 648 C CA . GLU A 1 77 ? 0.770 10.192 15.240 1.00 86.31 77 GLU A CA 1
ATOM 649 C C . GLU A 1 77 ? 1.194 10.666 16.638 1.00 86.31 77 GLU A C 1
ATOM 651 O O . GLU A 1 77 ? 0.431 10.514 17.593 1.00 86.31 77 GLU A O 1
ATOM 656 N N . ASN A 1 78 ? 2.328 11.368 16.740 1.00 89.19 78 ASN A N 1
ATOM 657 C CA . ASN A 1 78 ? 2.791 11.970 17.996 1.00 89.19 78 ASN A CA 1
ATOM 658 C C . ASN A 1 78 ? 1.790 12.997 18.569 1.00 89.19 78 ASN A C 1
ATOM 660 O O . ASN A 1 78 ? 1.545 13.023 19.777 1.00 89.19 78 ASN A O 1
ATOM 664 N N . GLU A 1 79 ? 1.181 13.836 17.720 1.00 94.75 79 GLU A N 1
ATOM 665 C CA . GLU A 1 79 ? 0.132 14.784 18.134 1.00 94.75 79 GLU A CA 1
ATOM 666 C C . GLU A 1 79 ? -1.097 14.047 18.703 1.00 94.75 79 GLU A C 1
ATOM 668 O O . GLU A 1 79 ? -1.624 14.418 19.756 1.00 94.75 79 GLU A O 1
ATOM 673 N N . CYS A 1 80 ? -1.531 12.963 18.053 1.00 76.19 80 CYS A N 1
ATOM 674 C CA . CYS A 1 80 ? -2.625 12.122 18.537 1.00 76.19 80 CYS A CA 1
ATOM 675 C C . CYS A 1 80 ? -2.308 11.453 19.883 1.00 76.19 80 CYS A C 1
ATOM 677 O O . CYS A 1 80 ? -3.177 11.414 20.760 1.00 76.19 80 CYS A O 1
ATOM 679 N N . GLU A 1 81 ? -1.086 10.951 20.077 1.00 77.06 81 GLU A N 1
ATOM 680 C CA . GLU A 1 81 ? -0.650 10.382 21.357 1.00 77.06 81 GLU A CA 1
ATOM 681 C C . GLU A 1 81 ? -0.695 11.421 22.481 1.00 77.06 81 GLU A C 1
ATOM 683 O O . GLU A 1 81 ? -1.220 11.142 23.565 1.00 77.06 81 GLU A O 1
ATOM 688 N N . GLN A 1 82 ? -0.222 12.642 22.216 1.00 91.00 82 GLN A N 1
ATOM 689 C CA . GLN A 1 82 ? -0.269 13.730 23.188 1.00 91.00 82 GLN A CA 1
ATOM 690 C C . GLN A 1 82 ? -1.714 14.073 23.583 1.00 91.00 82 GLN A C 1
ATOM 692 O O . GLN A 1 82 ? -2.029 14.126 24.775 1.00 91.00 82 GLN A O 1
ATOM 697 N N . LEU A 1 83 ? -2.612 14.243 22.608 1.00 88.25 83 LEU A N 1
ATOM 698 C CA . LEU A 1 83 ? -4.027 14.534 22.867 1.00 88.25 83 LEU A CA 1
ATOM 699 C C . LEU A 1 83 ? -4.712 13.413 23.662 1.00 88.25 83 LEU A C 1
ATOM 701 O O . LEU A 1 83 ? -5.528 13.680 24.546 1.00 88.25 83 LEU A O 1
ATOM 705 N N . SER A 1 84 ? -4.364 12.155 23.388 1.00 81.06 84 SER A N 1
ATOM 706 C CA . SER A 1 84 ? -4.872 10.996 24.128 1.00 81.06 84 SER A CA 1
ATOM 707 C C . SER A 1 84 ? -4.480 11.047 25.612 1.00 81.06 84 SER A C 1
ATOM 709 O O . SER A 1 84 ? -5.315 10.820 26.494 1.00 81.06 84 SER A O 1
ATOM 711 N N . LEU A 1 85 ? -3.231 11.424 25.910 1.00 80.44 85 LEU A N 1
ATOM 712 C CA . LEU A 1 85 ? -2.754 11.604 27.285 1.00 80.44 85 LEU A CA 1
ATOM 713 C C . LEU A 1 85 ? -3.458 12.768 27.995 1.00 80.44 85 LEU A C 1
ATOM 715 O O . LEU A 1 85 ? -3.838 12.631 29.160 1.00 80.44 85 LEU A O 1
ATOM 719 N N . GLU A 1 86 ? -3.673 13.889 27.307 1.00 89.88 86 GLU A N 1
ATOM 720 C CA . GLU A 1 86 ? -4.402 15.042 27.850 1.00 89.88 86 GLU A CA 1
ATOM 721 C C . GLU A 1 86 ? -5.858 14.680 28.186 1.00 89.88 86 GLU A C 1
ATOM 723 O O . GLU A 1 86 ? -6.345 14.983 29.279 1.00 89.88 86 GLU A O 1
ATOM 728 N N . LEU A 1 87 ? -6.540 13.940 27.306 1.00 80.75 87 LEU A N 1
ATOM 729 C CA . LEU A 1 87 ? -7.891 13.432 27.562 1.00 80.75 87 LEU A CA 1
ATOM 730 C C . LEU A 1 87 ? -7.944 12.515 28.787 1.00 80.75 87 LEU A C 1
ATOM 732 O O . LEU A 1 87 ? -8.879 12.605 29.590 1.00 80.75 87 LEU A O 1
ATOM 736 N N . LEU A 1 88 ? -6.938 11.656 28.969 1.00 75.06 88 LEU A N 1
ATOM 737 C CA . LEU A 1 88 ? -6.846 10.774 30.131 1.00 75.06 88 LEU A CA 1
ATOM 738 C C . LEU A 1 88 ? -6.714 11.573 31.438 1.00 75.06 88 LEU A C 1
ATOM 740 O O . LEU A 1 88 ? -7.371 11.254 32.433 1.00 75.06 88 LEU A O 1
ATOM 744 N N . GLN A 1 89 ? -5.912 12.641 31.430 1.00 82.50 89 GLN A N 1
ATOM 745 C CA . GLN A 1 89 ? -5.762 13.545 32.574 1.00 82.50 89 GLN A CA 1
ATOM 746 C C . GLN A 1 89 ? -7.071 14.276 32.894 1.00 82.50 89 GLN A C 1
ATOM 748 O O . GLN A 1 89 ? -7.475 14.333 34.057 1.00 82.50 89 GLN A O 1
ATOM 753 N N . ILE A 1 90 ? -7.773 14.781 31.875 1.00 82.62 90 ILE A N 1
ATOM 754 C CA . ILE A 1 90 ? -9.080 15.433 32.040 1.00 82.62 90 ILE A CA 1
ATOM 755 C C . ILE A 1 90 ? -10.090 14.456 32.646 1.00 82.62 90 ILE A C 1
ATOM 757 O O . ILE A 1 90 ? -10.771 14.799 33.614 1.00 82.62 90 ILE A O 1
ATOM 761 N N . LYS A 1 91 ? -10.151 13.217 32.141 1.00 78.81 91 LYS A N 1
ATOM 762 C CA . LYS A 1 91 ? -11.032 12.167 32.674 1.00 78.81 91 LYS A CA 1
ATOM 763 C C . LYS A 1 91 ? -10.768 11.920 34.161 1.00 78.81 91 LYS A C 1
ATOM 765 O O . LYS A 1 91 ? -11.711 11.854 34.948 1.00 78.81 91 LYS A O 1
ATOM 770 N N . PHE A 1 92 ? -9.497 11.841 34.550 1.00 76.75 92 PHE A N 1
ATOM 771 C CA . PHE A 1 92 ? -9.098 11.660 35.945 1.00 76.75 92 PHE A CA 1
ATOM 772 C C . PHE A 1 92 ? -9.519 12.835 36.843 1.00 76.75 92 PHE A C 1
ATOM 774 O O . PHE A 1 92 ? -9.986 12.626 37.964 1.00 76.75 92 PHE A O 1
ATOM 781 N N . ILE A 1 93 ? -9.390 14.073 36.358 1.00 85.00 93 ILE A N 1
ATOM 782 C CA . ILE A 1 93 ? -9.828 15.272 37.089 1.00 85.00 93 ILE A CA 1
ATOM 783 C C . ILE A 1 93 ? -11.348 15.258 37.277 1.00 85.00 93 ILE A C 1
ATOM 785 O O . ILE A 1 93 ? -11.824 15.435 38.397 1.00 85.00 93 ILE A O 1
ATOM 789 N N . LEU A 1 94 ? -12.111 14.989 36.215 1.00 80.44 94 LEU A N 1
ATOM 790 C CA . LEU A 1 94 ? -13.575 14.957 36.268 1.00 80.44 94 LEU A CA 1
ATOM 791 C C . LEU A 1 94 ? -14.095 13.922 37.275 1.00 80.44 94 LEU A C 1
ATOM 793 O O . LEU A 1 94 ? -14.993 14.237 38.056 1.00 80.44 94 LEU A O 1
ATOM 797 N N . GLN A 1 95 ? -13.490 12.731 37.313 1.00 76.88 95 GLN A N 1
ATOM 798 C CA . GLN A 1 95 ? -13.811 11.696 38.303 1.00 76.88 95 GLN A CA 1
ATOM 799 C C . GLN A 1 95 ? -13.607 12.195 39.737 1.00 76.88 95 GLN A C 1
ATOM 801 O O . GLN A 1 95 ? -14.485 12.032 40.584 1.00 76.88 95 GLN A O 1
ATOM 806 N N . LYS A 1 96 ? -12.469 12.846 40.010 1.00 84.19 96 LYS A N 1
ATOM 807 C CA . LYS A 1 96 ? -12.159 13.373 41.345 1.00 84.19 96 LYS A CA 1
ATOM 808 C C . LYS A 1 96 ? -13.072 14.517 41.771 1.00 84.19 96 LYS A C 1
ATOM 810 O O . LYS A 1 96 ? -13.407 14.607 42.947 1.00 84.19 96 LYS A O 1
ATOM 815 N N . THR A 1 97 ? -13.423 15.414 40.854 1.00 89.56 97 THR A N 1
ATOM 816 C CA . THR A 1 97 ? -14.132 16.654 41.196 1.00 89.56 97 THR A CA 1
ATOM 817 C C . THR A 1 97 ? -15.641 16.468 41.284 1.00 89.56 97 THR A C 1
ATOM 819 O O . THR A 1 97 ? -16.271 17.064 42.152 1.00 89.56 97 THR A O 1
ATOM 822 N N . LEU A 1 98 ? -16.235 15.673 40.392 1.00 83.12 98 LEU A N 1
ATOM 823 C CA . LEU A 1 98 ? -17.691 15.628 40.236 1.00 83.12 98 LEU A CA 1
ATOM 824 C C . LEU A 1 98 ? -18.350 14.433 40.930 1.00 83.12 98 LEU A C 1
ATOM 826 O O . LEU A 1 98 ? -19.570 14.315 40.870 1.00 83.12 98 LEU A O 1
ATOM 830 N N . GLY A 1 99 ? -17.573 13.536 41.555 1.00 73.56 99 GLY A N 1
ATOM 831 C CA . GLY A 1 99 ? -18.109 12.270 42.071 1.00 73.56 99 GLY A CA 1
ATOM 832 C C . GLY A 1 99 ? -18.792 11.454 40.970 1.00 73.56 99 GLY A C 1
ATOM 833 O O . GLY A 1 99 ? -19.713 10.689 41.242 1.00 73.56 99 GLY A O 1
ATOM 834 N N . TYR A 1 100 ? -18.381 11.684 39.719 1.00 56.22 100 TYR A N 1
ATOM 835 C CA . TYR A 1 100 ? -18.908 11.000 38.557 1.00 56.22 100 TYR A CA 1
ATOM 836 C C . TYR A 1 100 ? -18.382 9.572 38.623 1.00 56.22 100 TYR A C 1
ATOM 838 O O . TYR A 1 100 ? -17.238 9.316 38.242 1.00 56.22 100 TYR A O 1
ATOM 846 N N . ASP A 1 101 ? -19.194 8.675 39.179 1.00 55.06 101 ASP A N 1
ATOM 847 C CA . ASP A 1 101 ? -18.938 7.244 39.129 1.00 55.06 101 ASP A CA 1
ATOM 848 C C . ASP A 1 101 ? -19.006 6.872 37.643 1.00 55.06 101 ASP A C 1
ATOM 850 O O . ASP A 1 101 ? -20.066 7.017 37.021 1.00 55.06 101 ASP A O 1
ATOM 854 N N . PRO A 1 102 ? -17.870 6.560 36.999 1.00 52.00 102 PRO A N 1
ATOM 855 C CA . PRO A 1 102 ? -17.871 6.294 35.575 1.00 52.00 102 PRO A CA 1
ATOM 856 C C . PRO A 1 102 ? -18.831 5.135 35.321 1.00 52.00 102 PRO A C 1
ATOM 858 O O . PRO A 1 102 ? -18.745 4.107 35.991 1.00 52.00 102 PRO A O 1
ATOM 861 N N . VAL A 1 103 ? -19.732 5.310 34.350 1.00 55.19 103 VAL A N 1
ATOM 862 C CA . VAL A 1 103 ? -20.464 4.201 33.728 1.00 55.19 103 VAL A CA 1
ATOM 863 C C . VAL A 1 103 ? -19.434 3.112 33.456 1.00 55.19 103 VAL A C 1
ATOM 865 O O . VAL A 1 103 ? -18.543 3.358 32.652 1.00 55.19 103 VAL A O 1
ATOM 868 N N . GLU A 1 104 ? -19.514 2.019 34.222 1.00 58.66 104 GLU A N 1
ATOM 869 C CA . GLU A 1 104 ? -18.631 0.846 34.243 1.00 58.66 104 GLU A CA 1
ATOM 870 C C . GLU A 1 104 ? -17.169 1.163 33.851 1.00 58.66 104 GLU A C 1
ATOM 872 O O . GLU A 1 104 ? -16.876 1.289 32.664 1.00 58.66 104 GLU A O 1
ATOM 877 N N . PRO A 1 105 ? -16.202 1.249 34.791 1.00 54.84 105 PRO A N 1
ATOM 878 C CA . PRO A 1 105 ? -14.821 1.683 34.506 1.00 54.84 105 PRO A CA 1
ATOM 879 C C . PRO A 1 105 ? -14.104 0.904 33.385 1.00 54.84 105 PRO A C 1
ATOM 881 O O . PRO A 1 105 ? -13.088 1.373 32.869 1.00 54.84 105 PRO A O 1
ATOM 884 N N . ASN A 1 106 ? -14.668 -0.231 32.972 1.00 64.69 106 ASN A N 1
ATOM 885 C CA . ASN A 1 106 ? -14.165 -1.130 31.948 1.00 64.69 106 ASN A CA 1
ATOM 886 C C . ASN A 1 106 ? -15.016 -1.145 30.657 1.00 64.69 106 ASN A C 1
ATOM 888 O O . ASN A 1 106 ? -14.892 -2.076 29.858 1.00 64.69 106 ASN A O 1
ATOM 892 N N . LEU A 1 107 ? -15.877 -0.141 30.449 1.00 70.38 107 LEU A N 1
ATOM 893 C CA . LEU A 1 107 ? -16.680 0.025 29.240 1.00 70.38 107 LEU A CA 1
ATOM 894 C C . LEU A 1 107 ? -15.928 0.855 28.192 1.00 70.38 107 LEU A C 1
ATOM 896 O O . LEU A 1 107 ? -15.643 2.040 28.380 1.00 70.38 107 LEU A O 1
ATOM 900 N N . ILE A 1 108 ? -15.651 0.231 27.052 1.00 71.75 108 ILE A N 1
ATOM 901 C CA . ILE A 1 108 ? -15.087 0.882 25.868 1.00 71.75 108 ILE A CA 1
ATOM 902 C C . ILE A 1 108 ? -16.192 0.926 24.809 1.00 71.75 108 ILE A C 1
ATOM 904 O O . ILE A 1 108 ? -16.606 -0.114 24.298 1.00 71.75 108 ILE A O 1
ATOM 908 N N . ILE A 1 109 ? -16.687 2.127 24.494 1.00 71.19 109 ILE A N 1
ATOM 909 C CA . ILE A 1 109 ? -17.677 2.342 23.429 1.00 71.19 109 ILE A CA 1
ATOM 910 C C . ILE A 1 109 ? -16.952 2.892 22.205 1.00 71.19 109 ILE A C 1
ATOM 912 O O . ILE A 1 109 ? -16.306 3.937 22.295 1.00 71.19 109 ILE A O 1
ATOM 916 N N . LEU A 1 110 ? -17.075 2.210 21.068 1.00 72.88 110 LEU A N 1
ATOM 917 C CA . LEU A 1 110 ? -16.518 2.663 19.796 1.00 72.88 110 LEU A CA 1
ATOM 918 C C . LEU A 1 110 ? -17.653 2.851 18.785 1.00 72.88 110 LEU A C 1
ATOM 920 O O . LEU A 1 110 ? -18.417 1.924 18.510 1.00 72.88 110 LEU A O 1
ATOM 924 N N . TYR A 1 111 ? -17.737 4.060 18.231 1.00 68.06 111 TYR A N 1
ATOM 925 C CA . TYR A 1 111 ? -18.664 4.412 17.156 1.00 68.06 111 TYR A CA 1
ATOM 926 C C . TYR A 1 111 ? -17.908 4.395 15.830 1.00 68.06 111 TYR A C 1
ATOM 928 O O . TYR A 1 111 ? -16.948 5.147 15.655 1.00 68.06 111 TYR A O 1
ATOM 936 N N . ILE A 1 112 ? -18.322 3.536 14.897 1.00 66.75 112 ILE A N 1
ATOM 937 C CA . ILE A 1 112 ? -17.610 3.330 13.631 1.00 66.75 112 ILE A CA 1
ATOM 938 C C . ILE A 1 112 ? -18.503 3.776 12.483 1.00 66.75 112 ILE A C 1
ATOM 940 O O . ILE A 1 112 ? -19.511 3.140 12.175 1.00 66.75 112 ILE A O 1
ATOM 944 N N . ARG A 1 113 ? -18.113 4.891 11.854 1.00 53.94 113 ARG A N 1
ATOM 945 C CA . ARG A 1 113 ? -18.862 5.522 10.757 1.00 53.94 113 ARG A CA 1
ATOM 946 C C . ARG A 1 113 ? -18.385 5.114 9.360 1.00 53.94 113 ARG A C 1
ATOM 948 O O . ARG A 1 113 ? -19.166 5.166 8.420 1.00 53.94 113 ARG A O 1
ATOM 955 N N . SER A 1 114 ? -17.120 4.703 9.226 1.00 58.31 114 SER A N 1
ATOM 956 C CA . SER A 1 114 ? -16.528 4.065 8.034 1.00 58.31 114 SER A CA 1
ATOM 957 C C . SER A 1 114 ? -15.012 3.903 8.221 1.00 58.31 114 SER A C 1
ATOM 959 O O . SER A 1 114 ? -14.369 4.853 8.665 1.00 58.31 114 SER A O 1
ATOM 961 N N . GLY A 1 115 ? -14.432 2.770 7.809 1.00 59.81 115 GLY A N 1
ATOM 962 C CA . GLY A 1 115 ? -12.976 2.539 7.797 1.00 59.81 115 GLY A CA 1
ATOM 963 C C . GLY A 1 115 ? -12.473 1.579 8.882 1.00 59.81 115 GLY A C 1
ATOM 964 O O . GLY A 1 115 ? -13.190 1.289 9.836 1.00 59.81 115 GLY A O 1
ATOM 965 N N . LEU A 1 116 ? -11.244 1.078 8.701 1.00 55.16 116 LEU A N 1
ATOM 966 C CA . LEU A 1 116 ? -10.555 0.206 9.659 1.00 55.16 116 LEU A CA 1
ATOM 967 C C . LEU A 1 116 ? -10.146 1.035 10.880 1.00 55.16 116 LEU A C 1
ATOM 969 O O . LEU A 1 116 ? -9.356 1.969 10.745 1.00 55.16 116 LEU A O 1
ATOM 973 N N . ASN A 1 117 ? -10.658 0.689 12.057 1.00 61.34 117 ASN A N 1
ATOM 974 C CA . ASN A 1 117 ? -10.297 1.335 13.312 1.00 61.34 117 ASN A CA 1
ATOM 975 C C . ASN A 1 117 ? -9.584 0.309 14.191 1.00 61.34 117 ASN A C 1
ATOM 977 O O . ASN A 1 117 ? -10.178 -0.651 14.683 1.00 61.34 117 ASN A O 1
ATOM 981 N N . VAL A 1 118 ? -8.279 0.502 14.375 1.00 56.81 118 VAL A N 1
ATOM 982 C CA . VAL A 1 118 ? -7.497 -0.319 15.299 1.00 56.81 118 VAL A CA 1
ATOM 983 C C . VAL A 1 118 ? -7.566 0.333 16.667 1.00 56.81 118 VAL A C 1
ATOM 985 O O . VAL A 1 118 ? -7.172 1.484 16.835 1.00 56.81 118 VAL A O 1
ATOM 988 N N . VAL A 1 119 ? -8.053 -0.417 17.648 1.00 61.31 119 VAL A N 1
ATOM 989 C CA . VAL A 1 119 ? -8.029 -0.005 19.048 1.00 61.31 119 VAL A CA 1
ATOM 990 C C . VAL A 1 119 ? -7.157 -1.033 19.760 1.00 61.31 119 VAL A C 1
ATOM 992 O O . VAL A 1 119 ? -7.517 -2.207 19.846 1.00 61.31 119 VAL A O 1
ATOM 995 N N . ASP A 1 120 ? -5.978 -0.606 20.230 1.00 57.91 120 ASP A N 1
ATOM 996 C CA . ASP A 1 120 ? -4.997 -1.460 20.929 1.00 57.91 120 ASP A CA 1
ATOM 997 C C . ASP A 1 120 ? -4.944 -1.165 22.443 1.00 57.91 120 ASP A C 1
ATOM 999 O O . ASP A 1 120 ? -3.920 -0.717 22.962 1.00 57.91 120 ASP A O 1
ATOM 1003 N N . PRO A 1 121 ? -6.041 -1.366 23.197 1.00 64.00 121 PRO A N 1
ATOM 1004 C CA . PRO A 1 121 ? -5.987 -1.280 24.640 1.00 64.00 121 PRO A CA 1
ATOM 1005 C C . PRO A 1 121 ? -5.262 -2.523 25.164 1.00 64.00 121 PRO A C 1
ATOM 1007 O O . PRO A 1 121 ? -5.734 -3.652 25.019 1.00 64.00 121 PRO A O 1
ATOM 1010 N N . VAL A 1 122 ? -4.117 -2.324 25.816 1.00 57.91 122 VAL A N 1
ATOM 1011 C CA . VAL A 1 122 ? -3.432 -3.403 26.535 1.00 57.91 122 VAL A CA 1
ATOM 1012 C C . VAL A 1 122 ? -4.189 -3.681 27.835 1.00 57.91 122 VAL A C 1
ATOM 1014 O O . VAL A 1 122 ? -3.948 -3.062 28.869 1.00 57.91 122 VAL A O 1
ATOM 1017 N N . MET A 1 123 ? -5.129 -4.620 27.772 1.00 69.62 123 MET A N 1
ATOM 1018 C CA . MET A 1 123 ? -5.906 -5.098 28.918 1.00 69.62 123 MET A CA 1
ATOM 1019 C C . MET A 1 123 ? -5.212 -6.292 29.581 1.00 69.62 123 MET A C 1
ATOM 1021 O O . MET A 1 123 ? -4.770 -7.209 28.889 1.00 69.62 123 MET A O 1
ATOM 1025 N N . THR A 1 124 ? -5.078 -6.277 30.913 1.00 61.09 124 THR A N 1
ATOM 1026 C CA . THR A 1 124 ? -4.302 -7.302 31.652 1.00 61.09 124 THR A CA 1
ATOM 1027 C C . THR A 1 124 ? -4.959 -7.832 32.932 1.00 61.09 124 THR A C 1
ATOM 1029 O O . THR A 1 124 ? -4.443 -8.791 33.506 1.00 61.09 124 THR A O 1
ATOM 1032 N N . LYS A 1 125 ? -6.072 -7.241 33.383 1.00 67.94 125 LYS A N 1
ATOM 1033 C CA . LYS A 1 125 ? -6.816 -7.594 34.606 1.00 67.94 125 LYS A CA 1
ATOM 1034 C C . LYS A 1 125 ? -8.258 -7.078 34.515 1.00 67.94 125 LYS A C 1
ATOM 1036 O O . LYS A 1 125 ? -8.488 -6.207 33.695 1.00 67.94 125 LYS A O 1
ATOM 1041 N N . ASP A 1 126 ? -9.160 -7.522 35.384 1.00 81.69 126 ASP A N 1
ATOM 1042 C CA . ASP A 1 126 ? -10.576 -7.111 35.425 1.00 81.69 126 ASP A CA 1
ATOM 1043 C C . ASP A 1 126 ? -11.429 -7.649 34.247 1.00 81.69 126 ASP A C 1
ATOM 1045 O O . ASP A 1 126 ? -10.935 -8.307 33.328 1.00 81.69 126 ASP A O 1
ATOM 1049 N N . VAL A 1 127 ? -12.741 -7.400 34.292 1.00 79.19 127 VAL A N 1
ATOM 1050 C CA . VAL A 1 127 ? -13.686 -7.738 33.213 1.00 79.19 127 VAL A CA 1
ATOM 1051 C C . VAL A 1 127 ? -13.919 -6.508 32.348 1.00 79.19 127 VAL A C 1
ATOM 1053 O O . VAL A 1 127 ? -14.350 -5.479 32.869 1.00 79.19 127 VAL A O 1
ATOM 1056 N N . TYR A 1 128 ? -13.676 -6.610 31.042 1.00 84.38 128 TYR A N 1
ATOM 1057 C CA . TYR A 1 128 ? -13.894 -5.513 30.098 1.00 84.38 128 TYR A CA 1
ATOM 1058 C C . TYR A 1 128 ? -15.033 -5.789 29.149 1.00 84.38 128 TYR A C 1
ATOM 1060 O O . TYR A 1 128 ? -15.095 -6.860 28.555 1.00 84.38 128 TYR A O 1
ATOM 1068 N N . ARG A 1 129 ? -15.864 -4.771 28.938 1.00 85.06 129 ARG A N 1
ATOM 1069 C CA . ARG A 1 129 ? -16.931 -4.788 27.949 1.00 85.06 129 ARG A CA 1
ATOM 1070 C C . ARG A 1 129 ? -16.588 -3.829 26.827 1.00 85.06 129 ARG A C 1
ATOM 1072 O O . ARG A 1 129 ? -16.464 -2.621 27.033 1.00 85.06 129 ARG A O 1
ATOM 1079 N N . ILE A 1 130 ? -16.480 -4.356 25.617 1.00 85.38 130 ILE A N 1
ATOM 1080 C CA . ILE A 1 130 ? -16.355 -3.541 24.409 1.00 85.38 130 ILE A CA 1
ATOM 1081 C C . ILE A 1 130 ? -17.692 -3.537 23.702 1.00 85.38 130 ILE A C 1
ATOM 1083 O O . ILE A 1 130 ? -18.193 -4.601 23.359 1.00 85.38 130 ILE A O 1
ATOM 1087 N N . LYS A 1 131 ? -18.262 -2.349 23.490 1.00 85.62 131 LYS A N 1
ATOM 1088 C CA . LYS A 1 131 ? -19.492 -2.146 22.718 1.00 85.62 131 LYS A CA 1
ATOM 1089 C C . LYS A 1 131 ? -19.159 -1.497 21.383 1.00 85.62 131 LYS A C 1
ATOM 1091 O O . LYS A 1 131 ? -18.483 -0.468 21.340 1.00 85.62 131 LYS A O 1
ATOM 1096 N N . LEU A 1 132 ? -19.670 -2.092 20.312 1.00 85.44 132 LEU A N 1
ATOM 1097 C CA . LEU A 1 132 ? -19.490 -1.644 18.939 1.00 85.44 132 LEU A CA 1
ATOM 1098 C C . LEU A 1 132 ? -20.847 -1.381 18.316 1.00 85.44 132 LEU A C 1
ATOM 1100 O O . LEU A 1 132 ? -21.709 -2.260 18.311 1.00 85.44 132 LEU A O 1
ATOM 1104 N N . GLN A 1 133 ? -21.016 -0.185 17.764 1.00 85.25 133 GLN A N 1
ATOM 1105 C CA . GLN A 1 133 ? -22.195 0.163 16.989 1.00 85.25 133 GLN A CA 1
ATOM 1106 C C . GLN A 1 133 ? -21.779 0.575 15.581 1.00 85.25 133 GLN A C 1
ATOM 1108 O O . GLN A 1 133 ? -20.955 1.470 15.380 1.00 85.25 133 GLN A O 1
ATOM 1113 N N . PHE A 1 134 ? -22.365 -0.111 14.606 1.00 78.19 134 PHE A N 1
ATOM 1114 C CA . PHE A 1 134 ? -22.169 0.151 13.189 1.00 78.19 134 PHE A CA 1
ATOM 1115 C C . PHE A 1 134 ? -23.269 1.112 12.709 1.00 78.19 134 PHE A C 1
ATOM 1117 O O . PHE A 1 134 ? -24.435 0.720 12.654 1.00 78.19 134 PHE A O 1
ATOM 1124 N N . GLU A 1 135 ? -22.918 2.346 12.334 1.00 79.06 135 GLU A N 1
ATOM 1125 C CA . GLU A 1 135 ? -23.859 3.375 11.849 1.00 79.06 135 GLU A CA 1
ATOM 1126 C C . GLU A 1 135 ? -23.670 3.706 10.357 1.00 79.06 135 GLU A C 1
ATOM 1128 O O . GLU A 1 135 ? -22.588 3.534 9.810 1.00 79.06 135 GLU A O 1
ATOM 1133 N N . ASP A 1 136 ? -24.720 4.196 9.687 1.00 67.31 136 ASP A N 1
ATOM 1134 C CA . ASP A 1 136 ? -24.647 4.800 8.339 1.00 67.31 136 ASP A CA 1
ATOM 1135 C C . ASP A 1 136 ? -24.128 3.893 7.190 1.00 67.31 136 ASP A C 1
ATOM 1137 O O . ASP A 1 136 ? -23.588 4.361 6.181 1.00 67.31 136 ASP A O 1
ATOM 1141 N N . HIS A 1 137 ? -24.346 2.576 7.266 1.00 67.38 137 HIS A N 1
ATOM 1142 C CA . HIS A 1 137 ? -23.857 1.641 6.247 1.00 67.38 137 HIS A CA 1
ATOM 1143 C C . HIS A 1 137 ? -24.759 1.631 5.002 1.00 67.38 137 HIS A C 1
ATOM 1145 O O . HIS A 1 137 ? -25.806 0.989 4.974 1.00 67.38 137 HIS A O 1
ATOM 1151 N N . LYS A 1 138 ? -24.323 2.298 3.922 1.00 66.12 138 LYS A N 1
ATOM 1152 C CA . LYS A 1 138 ? -24.992 2.248 2.601 1.00 66.12 138 LYS A CA 1
ATOM 1153 C C . LYS A 1 138 ? -24.867 0.892 1.891 1.00 66.12 138 LYS A C 1
ATOM 1155 O O . LYS A 1 138 ? -25.554 0.664 0.900 1.00 66.12 138 LYS A O 1
ATOM 1160 N N . SER A 1 139 ? -23.971 0.020 2.353 1.00 62.56 139 SER A N 1
ATOM 1161 C CA . SER A 1 139 ? -23.714 -1.296 1.758 1.00 62.56 139 SER A CA 1
ATOM 1162 C C . SER A 1 139 ? -23.771 -2.394 2.815 1.00 62.56 139 SER A C 1
ATOM 1164 O O . SER A 1 139 ? -23.437 -2.164 3.975 1.00 62.56 139 SER A O 1
ATOM 1166 N N . GLU A 1 140 ? -24.145 -3.606 2.408 1.00 58.94 140 GLU A N 1
ATOM 1167 C CA . GLU A 1 140 ? -24.246 -4.772 3.294 1.00 58.94 140 GLU A CA 1
ATOM 1168 C C . GLU A 1 140 ? -22.892 -5.323 3.796 1.00 58.94 140 GLU A C 1
ATOM 1170 O O . GLU A 1 140 ? -22.889 -6.295 4.556 1.00 58.94 140 GLU A O 1
ATOM 1175 N N . ASN A 1 141 ? -21.768 -4.706 3.413 1.00 59.78 141 ASN A N 1
ATOM 1176 C CA . ASN A 1 141 ? -20.403 -5.202 3.610 1.00 59.78 141 ASN A CA 1
ATOM 1177 C C . ASN A 1 141 ? -19.707 -4.615 4.855 1.00 59.78 141 ASN A C 1
ATOM 1179 O O . ASN A 1 141 ? -18.595 -4.100 4.752 1.00 59.78 141 ASN A O 1
ATOM 1183 N N . PHE A 1 142 ? -20.337 -4.669 6.031 1.00 66.56 142 PHE A N 1
ATOM 1184 C CA . PHE A 1 142 ? -19.623 -4.428 7.293 1.00 66.56 142 PHE A CA 1
ATOM 1185 C C . PHE A 1 142 ? -19.102 -5.757 7.835 1.00 66.56 142 PHE A C 1
ATOM 1187 O O . PHE A 1 142 ? -19.861 -6.703 8.055 1.00 66.56 142 PHE A O 1
ATOM 1194 N N . ASN A 1 143 ? -17.784 -5.844 7.991 1.00 59.66 143 ASN A N 1
ATOM 1195 C CA . ASN A 1 143 ? -17.107 -7.095 8.281 1.00 59.66 143 ASN A CA 1
ATOM 1196 C C . ASN A 1 143 ? -16.612 -7.102 9.718 1.00 59.66 143 ASN A C 1
ATOM 1198 O O . ASN A 1 143 ? -15.617 -6.466 10.000 1.00 59.66 143 ASN A O 1
ATOM 1202 N N . SER A 1 144 ? -17.275 -7.922 10.531 1.00 64.12 144 SER A N 1
ATOM 1203 C CA . SER A 1 144 ? -16.771 -8.657 11.699 1.00 64.12 144 SER A CA 1
ATOM 1204 C C . SER A 1 144 ? -16.029 -7.897 12.809 1.00 64.12 144 SER A C 1
ATOM 1206 O O . SER A 1 144 ? -15.136 -7.100 12.578 1.00 64.12 144 SER A O 1
ATOM 1208 N N . ILE A 1 145 ? -16.293 -8.267 14.059 1.00 66.81 145 ILE A N 1
ATOM 1209 C CA . ILE A 1 145 ? -15.418 -7.892 15.180 1.00 66.81 145 ILE A CA 1
ATOM 1210 C C . ILE A 1 145 ? -14.229 -8.840 15.185 1.00 66.81 145 ILE A C 1
ATOM 1212 O O . ILE A 1 145 ? -14.445 -10.052 15.228 1.00 66.81 145 ILE A O 1
ATOM 1216 N N . PHE A 1 146 ? -12.996 -8.336 15.196 1.00 66.50 146 PHE A N 1
ATOM 1217 C CA . PHE A 1 146 ? -11.802 -9.167 15.307 1.00 66.50 146 PHE A CA 1
ATOM 1218 C C . PHE A 1 146 ? -11.100 -8.948 16.652 1.00 66.50 146 PHE A C 1
ATOM 1220 O O . PHE A 1 146 ? -10.764 -7.833 17.040 1.00 66.50 146 PHE A O 1
ATOM 1227 N N . LEU A 1 147 ? -10.789 -10.045 17.332 1.00 65.12 147 LEU A N 1
ATOM 1228 C CA . LEU A 1 147 ? -9.869 -10.098 18.461 1.00 65.12 147 LEU A CA 1
ATOM 1229 C C . LEU A 1 147 ? -8.592 -10.796 17.997 1.00 65.12 147 LEU A C 1
ATOM 1231 O O . LEU A 1 147 ? -8.646 -11.929 17.527 1.00 65.12 147 LEU A O 1
ATOM 1235 N N . PHE A 1 148 ? -7.437 -10.165 18.133 1.00 61.72 148 PHE A N 1
ATOM 1236 C CA . PHE A 1 148 ? -6.158 -10.683 17.657 1.00 61.72 148 PHE A CA 1
ATOM 1237 C C . PHE A 1 148 ? -5.171 -10.938 18.795 1.00 61.72 148 PHE A C 1
ATOM 1239 O O . PHE A 1 148 ? -4.999 -10.137 19.709 1.00 61.72 148 PHE A O 1
ATOM 1246 N N . ASN A 1 149 ? -4.420 -12.023 18.644 1.00 63.38 149 ASN A N 1
ATOM 1247 C CA . ASN A 1 149 ? -3.069 -12.205 19.161 1.00 63.38 149 ASN A CA 1
ATOM 1248 C C . ASN A 1 149 ? -2.210 -12.793 18.017 1.00 63.38 149 ASN A C 1
ATOM 1250 O O . ASN A 1 149 ? -2.752 -13.363 17.069 1.00 63.38 149 ASN A O 1
ATOM 1254 N N . LYS A 1 150 ? -0.876 -12.702 18.106 1.00 59.22 150 LYS A N 1
ATOM 1255 C CA . LYS A 1 150 ? 0.111 -13.241 17.148 1.00 59.22 150 LYS A CA 1
ATOM 1256 C C . LYS A 1 150 ? -0.167 -14.680 16.682 1.00 59.22 150 LYS A C 1
ATOM 1258 O O . LYS A 1 150 ? 0.299 -15.056 15.614 1.00 59.22 150 LYS A O 1
ATOM 1263 N N . THR A 1 151 ? -0.890 -15.488 17.461 1.00 67.00 151 THR A N 1
ATOM 1264 C CA . THR A 1 151 ? -1.161 -16.905 17.157 1.00 67.00 151 THR A CA 1
ATOM 1265 C C . THR A 1 151 ? -2.636 -17.254 16.951 1.00 67.00 151 THR A C 1
ATOM 1267 O O . THR A 1 151 ? -2.928 -18.344 16.458 1.00 67.00 151 THR A O 1
ATOM 1270 N N . ARG A 1 152 ? -3.582 -16.381 17.329 1.00 75.69 152 ARG A N 1
ATOM 1271 C CA . ARG A 1 152 ? -5.026 -16.661 17.254 1.00 75.69 152 ARG A CA 1
ATOM 1272 C C . ARG A 1 152 ? -5.823 -15.387 17.004 1.00 75.69 152 ARG A C 1
ATOM 1274 O O . ARG A 1 152 ? -5.670 -14.414 17.734 1.00 75.69 152 ARG A O 1
ATOM 1281 N N . THR A 1 153 ? -6.721 -15.451 16.026 1.00 81.38 153 THR A N 1
ATOM 1282 C CA . THR A 1 153 ? 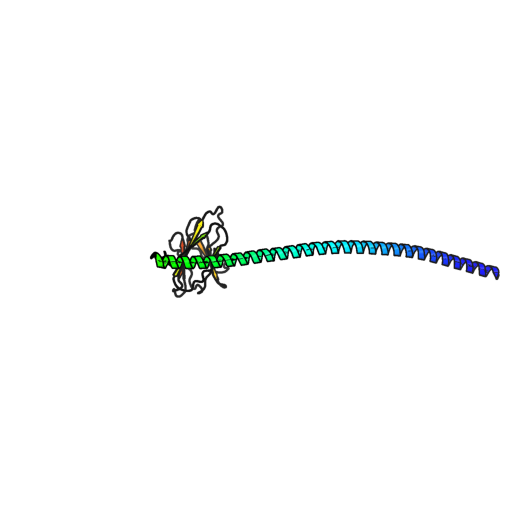-7.700 -14.395 15.743 1.00 81.38 153 THR A CA 1
ATOM 1283 C C . THR A 1 153 ? -9.097 -14.931 16.008 1.00 81.38 153 THR A C 1
ATOM 1285 O O . THR A 1 153 ? -9.475 -15.919 15.393 1.00 81.38 153 THR A O 1
ATOM 1288 N N . VAL A 1 154 ? -9.870 -14.319 16.892 1.00 84.56 154 VAL A N 1
ATOM 1289 C CA . VAL A 1 154 ? -11.299 -14.614 17.046 1.00 84.56 154 VAL A CA 1
ATOM 1290 C C . VAL A 1 154 ? -12.088 -13.589 16.248 1.00 84.56 154 VAL A C 1
ATOM 1292 O O . VAL A 1 154 ? -11.748 -12.412 16.259 1.00 84.56 154 VAL A O 1
ATOM 1295 N N . ARG A 1 155 ? -13.114 -14.029 15.524 1.00 87.50 155 ARG A N 1
ATOM 1296 C CA . ARG A 1 155 ? -13.923 -13.177 14.652 1.00 87.50 155 ARG A CA 1
ATOM 1297 C C . ARG A 1 155 ? -15.398 -13.415 14.917 1.00 87.50 155 ARG A C 1
ATOM 1299 O O . ARG A 1 155 ? -15.827 -14.549 14.749 1.00 87.50 155 ARG A O 1
ATOM 1306 N N . TYR A 1 156 ? -16.152 -12.382 15.278 1.00 88.81 156 TYR A N 1
ATOM 1307 C CA . TYR A 1 156 ? -17.615 -12.440 15.303 1.00 88.81 156 TYR A CA 1
ATOM 1308 C C . TYR A 1 156 ? -18.146 -11.873 13.992 1.00 88.81 156 TYR A C 1
ATOM 1310 O O . TYR A 1 156 ? -18.034 -10.672 13.754 1.00 88.81 156 TYR A O 1
ATOM 1318 N N . GLN A 1 157 ? -18.665 -12.732 13.119 1.00 88.81 157 GLN A N 1
ATOM 1319 C CA . GLN A 1 157 ? -19.093 -12.358 11.774 1.00 88.81 157 GLN A CA 1
ATOM 1320 C C . GLN A 1 157 ? -20.548 -11.889 11.735 1.00 88.81 157 GLN A C 1
ATOM 1322 O O . GLN A 1 157 ? -21.357 -12.254 12.587 1.00 88.81 157 GLN A O 1
ATOM 1327 N N . LYS A 1 158 ? -20.895 -11.106 10.704 1.00 88.31 158 LYS A N 1
ATOM 1328 C CA . LYS A 1 158 ? -22.246 -10.557 10.493 1.00 88.31 158 LYS A CA 1
ATOM 1329 C C . LYS A 1 158 ? -23.334 -11.616 10.625 1.00 88.31 158 LYS A C 1
ATOM 1331 O O . LYS A 1 158 ? -24.302 -11.378 11.331 1.00 88.31 158 LYS A O 1
ATOM 1336 N N . ASN A 1 159 ? -23.148 -12.774 9.993 1.00 89.81 159 ASN A N 1
ATOM 1337 C CA . ASN A 1 159 ? -24.064 -13.923 9.996 1.00 89.81 159 ASN A CA 1
ATOM 1338 C C . ASN A 1 159 ? -24.175 -14.659 11.349 1.00 89.81 159 ASN A C 1
ATOM 1340 O O . ASN A 1 159 ? -24.913 -15.637 11.425 1.00 89.81 159 ASN A O 1
ATOM 1344 N N . GLY A 1 160 ? -23.477 -14.211 12.398 1.00 90.00 160 GLY A N 1
ATOM 1345 C CA . GLY A 1 160 ? -23.449 -14.869 13.705 1.00 90.00 160 GLY A CA 1
ATOM 1346 C C . GLY A 1 160 ? -22.425 -16.003 13.803 1.00 90.00 160 GLY A C 1
ATOM 1347 O O . GLY A 1 160 ? -22.419 -16.743 14.783 1.00 90.00 160 GLY A O 1
ATOM 1348 N N . GLU A 1 161 ? -21.550 -16.176 12.812 1.00 91.62 161 GLU A N 1
ATOM 1349 C CA . GLU A 1 161 ? -20.490 -17.181 12.891 1.00 91.62 161 GLU A CA 1
ATOM 1350 C C . GLU A 1 161 ? -19.292 -16.696 13.711 1.00 91.62 161 GLU A C 1
ATOM 1352 O O . GLU A 1 161 ? -18.810 -15.571 13.545 1.00 91.62 161 GLU A O 1
ATOM 1357 N N . LEU A 1 162 ? -18.751 -17.585 14.548 1.00 89.94 162 LEU A N 1
ATOM 1358 C CA . LEU A 1 162 ? -17.472 -17.377 15.221 1.00 89.94 162 LEU A CA 1
ATOM 1359 C C . LEU A 1 162 ? -16.327 -18.030 14.443 1.00 89.94 162 LEU A C 1
ATOM 1361 O O . LEU A 1 162 ? -16.225 -19.254 14.362 1.00 89.94 162 LEU A O 1
ATOM 1365 N N . GLY A 1 163 ? -15.422 -17.220 13.902 1.00 86.75 163 GLY A N 1
ATOM 1366 C CA . GLY A 1 163 ? -14.178 -17.687 13.290 1.00 86.75 163 GLY A CA 1
ATOM 1367 C C . GLY A 1 163 ? -13.028 -17.718 14.297 1.00 86.75 163 GLY A C 1
ATOM 1368 O O . GLY A 1 163 ? -12.855 -16.767 15.053 1.00 86.75 163 GLY A O 1
ATOM 1369 N N . ILE A 1 164 ? -12.197 -18.766 14.278 1.00 83.06 164 ILE A N 1
ATOM 1370 C CA . ILE A 1 164 ? -10.968 -18.851 15.090 1.00 83.06 164 ILE A CA 1
ATOM 1371 C C . ILE A 1 164 ? -9.758 -19.121 14.181 1.00 83.06 164 ILE A C 1
ATOM 1373 O O . ILE A 1 164 ? -9.731 -20.079 13.409 1.00 83.06 164 ILE A O 1
ATOM 1377 N N . GLY A 1 165 ? -8.735 -18.274 14.280 1.00 78.94 165 GLY A N 1
ATOM 1378 C CA . GLY A 1 165 ? -7.532 -18.302 13.453 1.00 78.94 165 GLY A CA 1
ATOM 1379 C C . GLY A 1 165 ? -7.831 -18.117 11.963 1.00 78.94 165 GLY A C 1
ATOM 1380 O O . GLY A 1 165 ? -8.736 -17.375 11.572 1.00 78.94 165 GLY A O 1
ATOM 1381 N N . GLN A 1 166 ? -7.063 -18.827 11.135 1.00 71.06 166 GLN A N 1
ATOM 1382 C CA . GLN A 1 166 ? -7.231 -18.877 9.679 1.00 71.06 166 GLN A CA 1
ATOM 1383 C C . GLN A 1 166 ? -8.289 -19.897 9.222 1.00 71.06 166 GLN A C 1
ATOM 1385 O O . GLN A 1 166 ? -8.408 -20.141 8.024 1.00 71.06 166 GLN A O 1
ATOM 1390 N N . SER A 1 167 ? -9.052 -20.505 10.142 1.00 71.62 167 SER A N 1
ATOM 1391 C CA . SER A 1 167 ? -10.110 -21.442 9.754 1.00 71.62 167 SER A CA 1
ATOM 1392 C C . SER A 1 167 ? -11.111 -20.758 8.822 1.00 71.62 167 SER A C 1
ATOM 1394 O O . SER A 1 167 ? -11.563 -19.641 9.092 1.00 71.62 167 SER A O 1
ATOM 1396 N N . ILE A 1 168 ? -11.436 -21.448 7.729 1.00 63.16 168 ILE A N 1
ATOM 1397 C CA . ILE A 1 168 ? -12.459 -21.046 6.755 1.00 63.16 168 ILE A CA 1
ATOM 1398 C C . ILE A 1 168 ? -13.854 -21.394 7.288 1.00 63.16 168 ILE A C 1
ATOM 1400 O O . ILE A 1 168 ? -14.829 -20.737 6.941 1.00 63.16 168 ILE A O 1
ATOM 1404 N N . GLN A 1 169 ? -13.947 -22.402 8.158 1.00 78.06 169 GLN A N 1
ATOM 1405 C CA . GLN A 1 169 ? -15.210 -22.851 8.723 1.00 78.06 169 GLN A CA 1
ATOM 1406 C C . GLN A 1 169 ? -15.454 -22.143 10.057 1.00 78.06 169 GLN A C 1
ATOM 1408 O O . GLN A 1 169 ? -14.675 -22.304 11.005 1.00 78.06 169 GLN A O 1
ATOM 1413 N N . GLY A 1 170 ? -16.500 -21.317 10.090 1.00 82.56 170 GLY A N 1
ATOM 1414 C CA . GLY A 1 170 ? -17.002 -20.676 11.297 1.00 82.56 170 GLY A CA 1
ATOM 1415 C C . GLY A 1 170 ? -17.819 -21.640 12.155 1.00 82.56 170 GLY A C 1
ATOM 1416 O O . GLY A 1 170 ? -18.344 -22.649 11.680 1.00 82.56 170 GLY A O 1
ATOM 1417 N N . ILE A 1 171 ? -17.913 -21.333 13.445 1.00 89.19 171 ILE A N 1
ATOM 1418 C CA . ILE A 1 171 ? -18.819 -22.005 14.374 1.00 89.19 171 ILE A CA 1
ATOM 1419 C C . ILE A 1 171 ? -20.163 -21.274 14.298 1.00 89.19 171 ILE A C 1
ATOM 1421 O O . ILE A 1 171 ? -20.248 -20.097 14.647 1.00 89.19 171 ILE A O 1
ATOM 1425 N N . ILE A 1 172 ? -21.195 -21.972 13.826 1.00 91.94 172 ILE A N 1
ATOM 1426 C CA . ILE A 1 172 ? -22.567 -21.461 13.713 1.00 91.94 172 ILE A CA 1
ATOM 1427 C C . ILE A 1 172 ? -23.318 -21.598 15.041 1.00 91.94 172 ILE A C 1
ATOM 1429 O O . ILE A 1 172 ? -23.115 -22.573 15.763 1.00 91.94 172 ILE A O 1
ATOM 1433 N N . GLY A 1 173 ? -24.233 -20.669 15.323 1.00 92.19 173 GLY A N 1
ATOM 1434 C CA . GLY A 1 173 ? -25.191 -20.779 16.431 1.00 92.19 173 GLY A CA 1
ATOM 1435 C C . GLY A 1 173 ? -25.449 -19.483 17.196 1.00 92.19 173 GLY A C 1
ATOM 1436 O O . GLY A 1 173 ? -26.436 -19.423 17.924 1.00 92.19 173 GLY A O 1
ATOM 1437 N N . ASN A 1 174 ? -24.633 -18.443 16.999 1.00 95.56 174 ASN A N 1
ATOM 1438 C CA . ASN A 1 174 ? -24.963 -17.109 17.495 1.00 95.56 174 ASN A CA 1
ATOM 1439 C C . ASN A 1 174 ? -25.895 -16.368 16.529 1.00 95.56 174 ASN A C 1
ATOM 1441 O O . ASN A 1 174 ? -26.086 -16.752 15.372 1.00 95.56 174 ASN A O 1
ATOM 1445 N N . GLN A 1 175 ? -26.484 -15.284 17.016 1.00 94.69 175 GLN A N 1
ATOM 1446 C CA . GLN A 1 175 ? -27.379 -14.429 16.262 1.00 94.69 175 GLN A CA 1
ATOM 1447 C C . GLN A 1 175 ? -26.607 -13.594 15.232 1.00 94.69 175 GLN A C 1
ATOM 1449 O O . GLN A 1 175 ? -25.578 -12.979 15.528 1.00 94.69 175 GLN A O 1
ATOM 1454 N N . MET A 1 176 ? -27.161 -13.516 14.023 1.00 92.50 176 MET A N 1
ATOM 1455 C CA . MET A 1 176 ? -26.779 -12.511 13.033 1.00 92.50 176 MET A CA 1
ATOM 1456 C C . MET A 1 176 ? -27.091 -11.103 13.563 1.00 92.50 176 MET A C 1
ATOM 1458 O O . MET A 1 176 ? -28.152 -10.880 14.150 1.00 92.50 176 MET A O 1
ATOM 1462 N N . TYR A 1 177 ? -26.216 -10.137 13.290 1.00 89.62 177 TYR A N 1
ATOM 1463 C CA . TYR A 1 177 ? -26.461 -8.729 13.609 1.00 89.62 177 TYR A CA 1
ATOM 1464 C C . TYR A 1 177 ? -26.630 -7.877 12.347 1.00 89.62 177 TYR A C 1
ATOM 1466 O O . TYR A 1 177 ? -26.176 -8.218 11.249 1.00 89.62 177 TYR A O 1
ATOM 1474 N N . LYS A 1 178 ? -27.329 -6.757 12.503 1.00 89.38 178 LYS A N 1
ATOM 1475 C CA . LYS A 1 178 ? -27.648 -5.780 11.461 1.00 89.38 178 LYS A CA 1
ATOM 1476 C C . LYS A 1 178 ? -27.021 -4.429 11.797 1.00 89.38 178 LYS A C 1
ATOM 1478 O O . LYS A 1 178 ? -26.679 -4.153 12.942 1.00 89.38 178 LYS A O 1
ATOM 1483 N N . CYS A 1 179 ? -26.898 -3.576 10.782 1.00 87.00 179 CYS A N 1
ATOM 1484 C CA . CYS A 1 179 ? -26.511 -2.181 10.979 1.00 87.00 179 CYS A CA 1
ATOM 1485 C C . CYS A 1 179 ? -27.444 -1.514 12.005 1.00 87.00 179 CYS A C 1
ATOM 1487 O O . CYS A 1 179 ? -28.649 -1.767 12.000 1.00 87.00 179 CYS A O 1
ATOM 1489 N N . GLY A 1 180 ? -26.882 -0.669 12.866 1.00 87.06 180 GLY A N 1
ATOM 1490 C CA . GLY A 1 180 ? -27.581 0.008 13.958 1.00 87.06 180 GLY A CA 1
ATOM 1491 C C . GLY A 1 180 ? -27.661 -0.795 15.257 1.00 87.06 180 GLY A C 1
ATOM 1492 O O . GLY A 1 180 ? -27.802 -0.177 16.310 1.00 87.06 180 GLY A O 1
ATOM 1493 N N . GLN A 1 181 ? -27.522 -2.125 15.206 1.00 91.12 181 GLN A N 1
ATOM 1494 C CA . GLN A 1 181 ? -27.451 -2.955 16.411 1.00 91.12 181 GLN A CA 1
ATOM 1495 C C . GLN A 1 181 ? -26.091 -2.804 17.094 1.00 91.12 181 GLN A C 1
ATOM 1497 O O . GLN A 1 181 ? -25.069 -2.561 16.439 1.00 91.12 181 GLN A O 1
ATOM 1502 N N . ILE A 1 182 ? -26.087 -2.971 18.413 1.00 89.31 182 ILE A N 1
ATOM 1503 C CA . ILE A 1 182 ? -24.873 -2.966 19.223 1.00 89.31 182 ILE A CA 1
ATOM 1504 C C . ILE A 1 182 ? -24.393 -4.402 19.353 1.00 89.31 182 ILE A C 1
ATOM 1506 O O . ILE A 1 182 ? -25.107 -5.263 19.860 1.00 89.31 182 ILE A O 1
ATOM 1510 N N . VAL A 1 183 ? -23.162 -4.661 18.937 1.00 90.06 183 VAL A N 1
ATOM 1511 C CA . VAL A 1 183 ? -22.494 -5.927 19.224 1.00 90.06 183 VAL A CA 1
ATOM 1512 C C . VAL A 1 183 ? -21.453 -5.666 20.293 1.00 90.06 183 VAL A C 1
ATOM 1514 O O . VAL A 1 183 ? -20.641 -4.748 20.164 1.00 90.06 183 VAL A O 1
ATOM 1517 N N . SER A 1 184 ? -21.473 -6.454 21.359 1.00 90.19 184 SER A N 1
ATOM 1518 C CA . SER A 1 184 ? -20.494 -6.328 22.428 1.00 90.19 184 SER A CA 1
ATOM 1519 C C . SER A 1 184 ? -19.783 -7.631 22.734 1.00 90.19 184 SER A C 1
ATOM 1521 O O . SER A 1 184 ? -20.261 -8.721 22.416 1.00 90.19 184 SER A O 1
ATOM 1523 N N . ALA A 1 185 ? -18.600 -7.499 23.322 1.00 90.38 185 ALA A N 1
ATOM 1524 C CA . ALA A 1 185 ? -17.811 -8.610 23.811 1.00 90.38 185 ALA A CA 1
ATOM 1525 C C . ALA A 1 185 ? -17.348 -8.311 25.237 1.00 90.38 185 ALA A C 1
ATOM 1527 O O . ALA A 1 185 ? -16.733 -7.268 25.475 1.00 90.38 185 ALA A O 1
ATOM 1528 N N . ASP A 1 186 ? -17.620 -9.241 26.147 1.00 90.94 186 ASP A N 1
ATOM 1529 C CA . ASP A 1 186 ? -17.081 -9.220 27.501 1.00 90.94 186 ASP A CA 1
ATOM 1530 C C . ASP A 1 186 ? -15.869 -10.124 27.558 1.00 90.94 186 ASP A C 1
ATOM 1532 O O . ASP A 1 186 ? -15.976 -11.324 27.305 1.00 90.94 186 ASP A O 1
ATOM 1536 N N . VAL A 1 187 ? -14.722 -9.553 27.897 1.00 89.44 187 VAL A N 1
ATOM 1537 C CA . VAL A 1 187 ? -13.499 -10.294 28.164 1.00 89.44 187 VAL A CA 1
ATOM 1538 C C . VAL A 1 187 ? -13.321 -10.394 29.666 1.00 89.44 187 VAL A C 1
ATOM 1540 O O . VAL A 1 187 ? -13.084 -9.388 30.333 1.00 89.44 187 VAL A O 1
ATOM 1543 N N . ASP A 1 188 ? -13.402 -11.613 30.180 1.00 90.25 188 ASP A N 1
ATOM 1544 C CA . ASP A 1 188 ? -13.135 -11.902 31.582 1.00 90.25 188 ASP A CA 1
ATOM 1545 C C . ASP A 1 188 ? -11.678 -12.368 31.727 1.00 90.25 188 ASP A C 1
ATOM 1547 O O . ASP A 1 188 ? -11.335 -13.494 31.345 1.00 90.25 188 ASP A O 1
ATOM 1551 N N . PHE A 1 189 ? -10.812 -11.480 32.237 1.00 84.44 189 PHE A N 1
ATOM 1552 C CA . PHE A 1 189 ? -9.404 -11.787 32.517 1.00 84.44 189 PHE A CA 1
ATOM 1553 C C . PHE A 1 189 ? -9.187 -12.504 33.864 1.00 84.44 189 PHE A C 1
ATOM 1555 O O . PHE A 1 189 ? -8.055 -12.891 34.170 1.00 84.44 189 PHE A O 1
ATOM 1562 N N . GLU A 1 190 ? -10.237 -12.694 34.665 1.00 87.62 190 GLU A N 1
ATOM 1563 C CA . GLU A 1 190 ? -10.188 -13.385 35.957 1.00 87.62 190 GLU A CA 1
ATOM 1564 C C . GLU A 1 190 ? -10.620 -14.854 35.846 1.00 87.62 190 GLU A C 1
ATOM 1566 O O . GLU A 1 190 ? -10.163 -15.697 36.624 1.00 87.62 190 GLU A O 1
ATOM 1571 N N . ALA A 1 191 ? -11.435 -15.191 34.843 1.00 88.69 191 ALA A N 1
ATOM 1572 C CA . ALA A 1 191 ? -11.837 -16.561 34.550 1.00 88.69 191 ALA A CA 1
ATOM 1573 C C . ALA A 1 191 ? -10.632 -17.480 34.263 1.00 88.69 191 ALA A C 1
ATOM 1575 O O . ALA A 1 191 ? -9.702 -17.143 33.529 1.00 88.69 191 ALA A O 1
ATOM 1576 N N . VAL A 1 192 ? -10.663 -18.706 34.799 1.00 88.75 192 VAL A N 1
ATOM 1577 C CA . VAL A 1 192 ? -9.655 -19.744 34.526 1.00 88.75 192 VAL A CA 1
ATOM 1578 C C . VAL A 1 192 ? -10.350 -20.971 33.925 1.00 88.75 192 VAL A C 1
ATOM 1580 O O . VAL A 1 192 ? -10.923 -21.770 34.667 1.00 88.75 192 VAL A O 1
ATOM 1583 N N . PRO A 1 193 ? -10.297 -21.167 32.592 1.00 89.38 193 PRO A N 1
ATOM 1584 C CA . PRO A 1 193 ? -9.555 -20.379 31.598 1.00 89.38 193 PRO A CA 1
ATOM 1585 C C . PRO A 1 193 ? -10.241 -19.060 31.202 1.00 89.38 193 PRO A C 1
ATOM 1587 O O . PRO A 1 193 ? -11.459 -18.975 31.293 1.00 89.38 193 PRO A O 1
ATOM 1590 N N . LEU A 1 194 ? -9.473 -18.095 30.667 1.00 89.62 194 LEU A N 1
ATOM 1591 C CA . LEU A 1 194 ? -10.006 -16.805 30.197 1.00 89.62 194 LEU A CA 1
ATOM 1592 C C . LEU A 1 194 ? -11.126 -17.006 29.171 1.00 89.62 194 LEU A C 1
ATOM 1594 O O . LEU A 1 194 ? -10.971 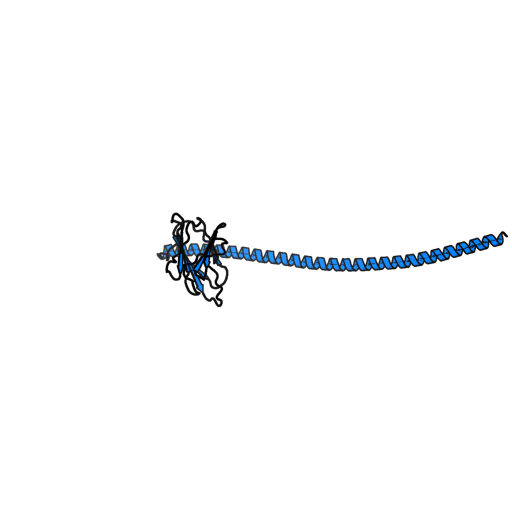-17.824 28.245 1.00 89.62 194 LEU A O 1
ATOM 1598 N N . THR A 1 195 ? -12.200 -16.230 29.304 1.00 91.38 195 THR A N 1
ATOM 1599 C CA . THR A 1 195 ? -13.396 -16.326 28.460 1.00 91.38 195 THR A CA 1
ATOM 1600 C C . THR A 1 195 ? -13.728 -15.024 27.743 1.00 91.38 195 THR A C 1
ATOM 1602 O O . THR A 1 195 ? -13.442 -13.936 28.239 1.00 91.38 195 THR A O 1
ATOM 1605 N N . ILE A 1 196 ? -14.353 -15.151 26.568 1.00 91.50 196 ILE A N 1
ATOM 1606 C CA . ILE A 1 196 ? -15.009 -14.043 25.868 1.00 91.50 196 ILE A CA 1
ATOM 1607 C C . ILE A 1 196 ? -16.454 -14.422 25.587 1.00 91.50 196 ILE A C 1
ATOM 1609 O O . ILE A 1 196 ? -16.687 -15.362 24.821 1.00 91.50 196 ILE A O 1
ATOM 1613 N N . ASN A 1 197 ? -17.385 -13.655 26.145 1.00 93.12 197 ASN A N 1
ATOM 1614 C CA . ASN A 1 197 ? -18.815 -13.752 25.860 1.00 93.12 197 ASN A CA 1
ATOM 1615 C C . ASN A 1 197 ? -19.214 -12.656 24.874 1.00 93.12 197 ASN A C 1
ATOM 1617 O O . ASN A 1 197 ? -18.635 -11.571 24.887 1.00 93.12 197 ASN A O 1
ATOM 1621 N N . PHE A 1 198 ? -20.188 -12.936 24.015 1.00 93.12 198 PHE A N 1
ATOM 1622 C CA . PHE A 1 198 ? -20.668 -11.985 23.014 1.00 93.12 198 PHE A CA 1
ATOM 1623 C C . PHE A 1 198 ? -22.119 -11.626 23.277 1.00 93.12 198 PHE A C 1
ATOM 1625 O O . PHE A 1 198 ? -22.871 -12.448 23.795 1.00 93.12 198 PHE A O 1
ATOM 1632 N N . TYR A 1 199 ? -22.521 -10.430 22.859 1.00 93.88 199 TYR A N 1
ATOM 1633 C CA . TYR A 1 199 ? -23.897 -9.963 22.966 1.00 93.88 199 TYR A CA 1
ATOM 1634 C C . TYR A 1 199 ? -24.305 -9.218 21.698 1.00 93.88 199 TYR A C 1
ATOM 1636 O O . TYR A 1 199 ? -23.476 -8.575 21.051 1.00 93.88 199 TYR A O 1
ATOM 1644 N N . VAL A 1 200 ? -25.591 -9.292 21.357 1.00 93.69 200 VAL A N 1
ATOM 1645 C CA . VAL A 1 200 ? -26.203 -8.519 20.267 1.00 93.69 200 VAL A CA 1
ATOM 1646 C C . VAL A 1 200 ? -27.430 -7.821 20.836 1.00 93.69 200 VAL A C 1
ATOM 1648 O O . VAL A 1 200 ? -28.388 -8.501 21.181 1.00 93.69 200 VAL A O 1
ATOM 1651 N N . ASP A 1 201 ? -27.384 -6.491 20.933 1.00 93.69 201 ASP A N 1
ATOM 1652 C CA . ASP A 1 201 ? -28.352 -5.621 21.624 1.00 93.69 201 ASP A CA 1
ATOM 1653 C C . ASP A 1 201 ? -28.561 -5.962 23.110 1.00 93.69 201 ASP A C 1
ATOM 1655 O O . ASP A 1 201 ? -29.657 -5.798 23.638 1.00 93.69 201 ASP A O 1
ATOM 1659 N N . ASP A 1 202 ? -27.495 -6.431 23.771 1.00 92.94 202 ASP A N 1
ATOM 1660 C CA . ASP A 1 202 ? -27.404 -6.856 25.181 1.00 92.94 202 ASP A CA 1
ATOM 1661 C C . ASP A 1 202 ? -27.806 -8.316 25.538 1.00 92.94 202 ASP A C 1
ATOM 1663 O O . ASP A 1 202 ? -27.282 -8.810 26.538 1.00 92.94 202 ASP A O 1
ATOM 1667 N N . PRO A 1 203 ? -28.617 -9.084 24.774 1.00 95.56 203 PRO A N 1
ATOM 1668 C CA . PRO A 1 203 ? -28.718 -10.534 24.956 1.00 95.56 203 PRO A CA 1
ATOM 1669 C C . PRO A 1 203 ? -27.413 -11.296 24.704 1.00 95.56 203 PRO A C 1
ATOM 1671 O O . PRO A 1 203 ? -26.802 -11.177 23.635 1.00 95.56 203 PRO A O 1
ATOM 1674 N N . GLU A 1 204 ? -27.030 -12.136 25.671 1.00 96.00 204 GLU A N 1
ATOM 1675 C CA . GLU A 1 204 ? -25.864 -13.021 25.583 1.00 96.00 204 GLU A CA 1
ATOM 1676 C C . GLU A 1 204 ? -26.042 -14.067 24.478 1.00 96.00 204 GLU A C 1
ATOM 1678 O O . GLU A 1 204 ? -27.110 -14.660 24.305 1.00 96.00 204 GLU A O 1
ATOM 1683 N N . GLN A 1 205 ? -24.980 -14.280 23.709 1.00 96.44 205 GLN A N 1
ATOM 1684 C CA . GLN A 1 205 ? -24.942 -15.237 22.617 1.00 96.44 205 GLN A CA 1
ATOM 1685 C C . GLN A 1 205 ? -24.537 -16.628 23.126 1.00 96.44 205 GLN A C 1
ATOM 1687 O O . GLN A 1 205 ? -23.650 -16.742 23.970 1.00 96.44 205 GLN A O 1
ATOM 1692 N N . PRO A 1 206 ? -25.140 -17.710 22.601 1.00 96.12 206 PRO A N 1
ATOM 1693 C CA . PRO A 1 206 ? -24.965 -19.057 23.148 1.00 96.12 206 PRO A CA 1
ATOM 1694 C C . PRO A 1 206 ? -23.544 -19.617 22.997 1.00 96.12 206 PRO A C 1
ATOM 1696 O O . PRO A 1 206 ? -23.169 -20.547 23.712 1.00 96.12 206 PRO A O 1
ATOM 1699 N N . ILE A 1 207 ? -22.757 -19.095 22.055 1.00 94.81 207 ILE A N 1
ATOM 1700 C CA . ILE A 1 207 ? -21.387 -19.528 21.796 1.00 94.81 207 ILE A CA 1
ATOM 1701 C C . ILE A 1 207 ? -20.416 -18.444 22.238 1.00 94.81 207 ILE A C 1
ATOM 1703 O O . ILE A 1 207 ? -20.429 -17.316 21.740 1.00 94.81 207 ILE A O 1
ATOM 1707 N N . TYR A 1 208 ? -19.514 -18.858 23.118 1.00 93.19 208 TYR A N 1
ATOM 1708 C CA . TYR A 1 208 ? -18.458 -18.056 23.711 1.00 93.19 208 TYR A CA 1
ATOM 1709 C C . TYR A 1 208 ? -17.092 -18.711 23.466 1.00 93.19 208 TYR A C 1
ATOM 1711 O O . TYR A 1 208 ? -16.983 -19.876 23.066 1.00 93.19 208 TYR A O 1
ATOM 1719 N N . ILE A 1 209 ? -16.019 -17.958 23.691 1.00 90.56 209 ILE A N 1
ATOM 1720 C CA . ILE A 1 209 ? -14.645 -18.442 23.519 1.00 90.56 209 ILE A CA 1
ATOM 1721 C C . ILE A 1 209 ? -14.050 -18.712 24.894 1.00 90.56 209 ILE A C 1
ATOM 1723 O O . ILE A 1 209 ? -14.203 -17.916 25.810 1.00 90.56 209 ILE A O 1
ATOM 1727 N N . ARG A 1 210 ? -13.299 -19.808 25.014 1.00 91.12 210 ARG A N 1
ATOM 1728 C CA . ARG A 1 210 ? -12.483 -20.140 26.190 1.00 91.12 210 ARG A CA 1
ATOM 1729 C C . ARG A 1 210 ? -11.012 -20.280 25.813 1.00 91.12 210 ARG A C 1
ATOM 1731 O O . ARG A 1 210 ? -10.695 -20.547 24.652 1.00 91.12 210 ARG A O 1
ATOM 1738 N N . ASN A 1 211 ? -10.124 -20.225 26.804 1.00 88.12 211 ASN A N 1
ATOM 1739 C CA . ASN A 1 211 ? -8.666 -20.331 26.630 1.00 88.12 211 ASN A CA 1
ATOM 1740 C C . ASN A 1 211 ? -8.090 -19.198 25.772 1.00 88.12 211 ASN A C 1
ATOM 1742 O O . ASN A 1 211 ? -7.272 -19.423 24.871 1.00 88.12 211 ASN A O 1
ATOM 1746 N N . VAL A 1 212 ? -8.553 -17.982 26.036 1.00 83.50 212 VAL A N 1
ATOM 1747 C CA . VAL A 1 212 ? -8.046 -16.784 25.376 1.00 83.50 212 VAL A CA 1
ATOM 1748 C C . VAL A 1 212 ? -6.654 -16.445 25.930 1.00 83.50 212 VAL A C 1
ATOM 1750 O O . VAL A 1 212 ? -6.385 -16.698 27.105 1.00 83.50 212 VAL A O 1
ATOM 1753 N N . PRO A 1 213 ? -5.715 -15.938 25.112 1.00 82.56 213 PRO A N 1
ATOM 1754 C CA . PRO A 1 213 ? -4.427 -15.477 25.618 1.00 82.56 213 PRO A CA 1
ATOM 1755 C C . PRO A 1 213 ? -4.575 -14.284 26.575 1.00 82.56 213 PRO A C 1
ATOM 1757 O O . PRO A 1 213 ? -5.470 -13.466 26.410 1.00 82.56 213 PRO A O 1
ATOM 1760 N N . LYS A 1 214 ? -3.622 -14.113 27.502 1.00 79.19 214 LYS A N 1
ATOM 1761 C CA . LYS A 1 214 ? -3.576 -12.978 28.454 1.00 79.19 214 LYS A CA 1
ATOM 1762 C C . LYS A 1 214 ? -3.403 -11.589 27.816 1.00 79.19 214 LYS A C 1
ATOM 1764 O O . LYS A 1 214 ? -3.398 -10.596 28.526 1.00 79.19 214 LYS A O 1
ATOM 1769 N N . SER A 1 215 ? -3.192 -11.520 26.506 1.00 77.38 215 SER A N 1
ATOM 1770 C CA . SER A 1 215 ? -3.039 -10.274 25.757 1.00 77.38 215 SER A CA 1
ATOM 1771 C C . SER A 1 215 ? -3.845 -10.389 24.471 1.00 77.38 215 SER A C 1
ATOM 1773 O O . SER A 1 215 ? -3.706 -11.371 23.733 1.00 77.38 215 SER A O 1
ATOM 1775 N N . ILE A 1 216 ? -4.718 -9.412 24.247 1.00 74.69 216 ILE A N 1
ATOM 1776 C CA . ILE A 1 216 ? -5.704 -9.391 23.170 1.00 74.69 216 ILE A CA 1
ATOM 1777 C C . ILE A 1 216 ? -5.713 -7.983 22.583 1.00 74.69 216 ILE A C 1
ATOM 1779 O O . ILE A 1 216 ? -5.622 -7.009 23.323 1.00 74.69 216 ILE A O 1
ATOM 1783 N N . ARG A 1 217 ? -5.836 -7.892 21.261 1.00 72.75 217 ARG A N 1
ATOM 1784 C CA . ARG A 1 217 ? -6.010 -6.646 20.509 1.00 72.75 217 ARG A CA 1
ATOM 1785 C C . ARG A 1 217 ? -7.346 -6.645 19.791 1.00 72.75 217 ARG A C 1
ATOM 1787 O O . ARG A 1 217 ? -7.773 -7.708 19.345 1.00 72.75 217 ARG A O 1
ATOM 1794 N N . PHE A 1 218 ? -7.956 -5.481 19.608 1.00 71.56 218 PHE A N 1
ATOM 1795 C CA . PHE A 1 218 ? -9.219 -5.356 18.886 1.00 71.56 218 PHE A CA 1
ATOM 1796 C C . PHE A 1 218 ? -8.979 -4.710 17.526 1.00 71.56 218 PHE A C 1
ATOM 1798 O O . PHE A 1 218 ? -8.319 -3.681 17.406 1.00 71.56 218 PHE A O 1
ATOM 1805 N N . TYR A 1 219 ? -9.503 -5.347 16.488 1.00 70.06 219 TYR A N 1
ATOM 1806 C CA . TYR A 1 219 ? -9.489 -4.838 15.125 1.00 70.06 219 TYR A CA 1
ATOM 1807 C C . TYR A 1 219 ? -10.935 -4.817 14.649 1.00 70.06 219 TYR A C 1
ATOM 1809 O O . TYR A 1 219 ? -11.656 -5.807 14.804 1.00 70.06 219 TYR A O 1
ATOM 1817 N N . ILE A 1 220 ? -11.376 -3.671 14.145 1.00 65.50 220 ILE A N 1
ATOM 1818 C CA . ILE A 1 220 ? -12.766 -3.450 13.758 1.00 65.50 220 ILE A CA 1
ATOM 1819 C C . ILE A 1 220 ? -12.802 -2.740 12.410 1.00 65.50 220 ILE A C 1
ATOM 1821 O O . ILE A 1 220 ? -11.958 -1.837 12.192 1.00 65.50 220 ILE A O 1
#

Organism: NCBI:txid222440

Secondary structure (DSSP, 8-state):
-HHHHHHHHHHHHHHHHHHHHHHHHHHHHHHHHHHHHHHHHHHHHHHHHHHHHHHHHHHHHHHHHHHHHHHHHHHHHHHHHHHHHHHHHHHHHHHHHH----SSTTEEEEEESSS--EE-----SSEEEEEEEE---SSS----EEEEETTEEEEE-TTS-EEETT-SS-B--SPP--TT-EEEEEEESSSSS-EEEEEESSPBPS--EES--S--EEE-